Protein AF-A0A524H0G0-F1 (afdb_monomer_lite)

Secondary structure (DSSP, 8-state):
-----------------------------------S--------HHHHHHHHHHHHHSHHHHHHHHHHHHHHHHHHHHHHHHHHHHH----SSS-TTT-----EEETTTEEE--PPPHHHHHHHHHSTTS-S----EE--TTT-EEEE-SSSS-EEEE--EE-TTHHHHHT---SSS----TTSSSTT----------

Foldseek 3Di:
DDYDDDDDDDDDDDDDDDDDDDDPPPPPPPPDDDDDDDDDDPCPPVNVVVVVVVCVVVVVVNVVVVVVVCCVVVVVVVVVVVCCCPVVPPPPFPCSVQDDQDFDQDPVPGTDNDDDDPVNLVVVVVPPDPHPDDWDKDADPPPQWDWDDDPDDTDTDRDMDIAQCVCVSRVHADPDDGGGHNQCRDVPHDDDDDDDDD

Sequence (198 aa):
MIRSPSSRSRSCCSRSPSSRAGCRLVARRRWIRSRRSAVSSPMSSQSIRLAVRSLARARGFTVVALATLALGIGASTAMFTVVRAVLLRELPFDRPAELVQVGHEHAERGPVFGAFSPQDFDDVRASTGKFSSLSAYFYMPGLGLRNLTGLGAPLSVSAVMADGQLFGTLGVSAVQGRTFDATDDVLGANQVVVLSDG

Structure (mmCIF, N/CA/C/O backbone):
data_AF-A0A524H0G0-F1
#
_entry.id   AF-A0A524H0G0-F1
#
loop_
_atom_site.group_PDB
_atom_site.id
_atom_site.type_symbol
_atom_site.label_atom_id
_atom_site.label_alt_id
_atom_site.label_comp_id
_atom_site.label_asym_id
_atom_site.label_entity_id
_atom_site.label_seq_id
_atom_site.pdbx_PDB_ins_code
_atom_site.Cartn_x
_atom_site.Cartn_y
_atom_site.Cartn_z
_atom_site.occupancy
_atom_site.B_iso_or_equiv
_atom_site.auth_seq_id
_atom_site.auth_comp_id
_atom_site.auth_asym_id
_atom_site.auth_atom_id
_atom_site.pdbx_PDB_model_num
ATOM 1 N N . MET A 1 1 ? 32.419 36.453 79.523 1.00 35.25 1 MET A N 1
ATOM 2 C CA . MET A 1 1 ? 32.572 36.831 80.944 1.00 35.25 1 MET A CA 1
ATOM 3 C C . MET A 1 1 ? 31.635 38.003 81.221 1.00 35.25 1 MET A C 1
ATOM 5 O O . MET A 1 1 ? 31.690 38.961 80.472 1.00 35.25 1 MET A O 1
ATOM 9 N N . ILE A 1 2 ? 30.835 37.907 82.293 1.00 34.47 2 ILE A N 1
ATOM 10 C CA . ILE A 1 2 ? 30.323 39.034 83.105 1.00 34.47 2 ILE A CA 1
ATOM 11 C C . ILE A 1 2 ? 28.979 39.700 82.689 1.00 34.47 2 ILE A C 1
ATOM 13 O O . ILE A 1 2 ? 28.927 40.612 81.880 1.00 34.47 2 ILE A O 1
ATOM 17 N N . ARG A 1 3 ? 27.932 39.244 83.411 1.00 28.11 3 ARG A N 1
ATOM 18 C CA . ARG A 1 3 ? 26.862 39.969 84.155 1.00 28.11 3 ARG A CA 1
ATOM 19 C C . ARG A 1 3 ? 25.751 40.774 83.431 1.00 28.11 3 ARG A C 1
ATOM 21 O O . ARG A 1 3 ? 26.013 41.851 82.934 1.00 28.11 3 ARG A O 1
ATOM 28 N N . SER A 1 4 ? 24.502 40.288 83.608 1.00 34.25 4 SER A N 1
ATOM 29 C CA . SER A 1 4 ? 23.432 40.811 84.519 1.00 34.25 4 SER A CA 1
ATOM 30 C C . SER A 1 4 ? 22.904 42.263 84.334 1.00 34.25 4 SER A C 1
ATOM 32 O O . SER A 1 4 ? 23.661 43.109 83.884 1.00 34.25 4 SER A O 1
ATOM 34 N N . PRO A 1 5 ? 21.768 42.681 84.951 1.00 50.09 5 PRO A N 1
ATOM 35 C CA . PRO A 1 5 ? 20.371 42.195 84.945 1.00 50.09 5 PRO A CA 1
ATOM 36 C C . PRO A 1 5 ? 19.349 43.374 84.814 1.00 50.09 5 PRO A C 1
ATOM 38 O O . PRO A 1 5 ? 19.720 44.498 84.488 1.00 50.09 5 PRO A O 1
ATOM 41 N N . SER A 1 6 ? 18.088 43.136 85.228 1.00 36.41 6 SER A N 1
ATOM 42 C CA . SER A 1 6 ? 17.002 44.099 85.547 1.00 36.41 6 SER A CA 1
ATOM 43 C C . SER A 1 6 ? 16.074 44.415 84.360 1.00 36.41 6 SER A C 1
ATOM 45 O O . SER A 1 6 ? 16.514 44.439 83.225 1.00 36.41 6 SER A O 1
ATOM 47 N N . SER A 1 7 ? 14.769 44.661 84.476 1.00 36.44 7 SER A N 1
ATOM 48 C CA . SER A 1 7 ? 13.779 44.712 85.561 1.00 36.44 7 SER A CA 1
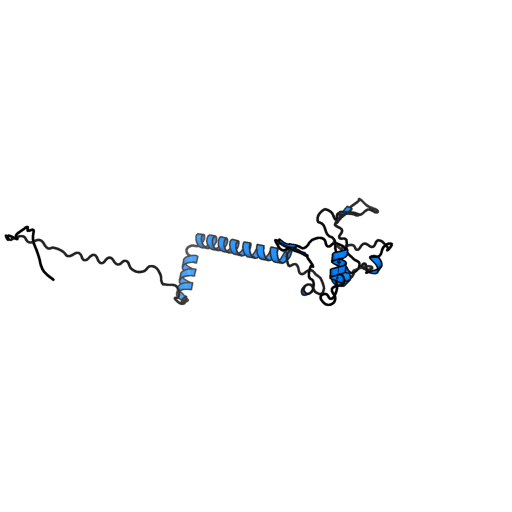ATOM 49 C C . SER A 1 7 ? 12.382 44.795 84.904 1.00 36.44 7 SER A C 1
ATOM 51 O O . SER A 1 7 ? 12.296 45.169 83.736 1.00 36.44 7 SER A O 1
ATOM 53 N N . ARG A 1 8 ? 11.319 44.528 85.687 1.00 42.81 8 ARG A N 1
ATOM 54 C CA . ARG A 1 8 ? 9.870 44.861 85.526 1.00 42.81 8 ARG A CA 1
ATOM 55 C C . ARG A 1 8 ? 9.020 43.599 85.683 1.00 42.81 8 ARG A C 1
ATOM 57 O O . ARG A 1 8 ? 8.963 42.775 84.786 1.00 42.81 8 ARG A O 1
ATOM 64 N N . SER A 1 9 ? 8.562 43.268 86.888 1.00 38.09 9 SER A N 1
ATOM 65 C CA . SER A 1 9 ? 7.555 43.936 87.738 1.00 38.09 9 SER A CA 1
ATOM 66 C C . SER A 1 9 ? 6.122 43.784 87.229 1.00 38.09 9 SER A C 1
ATOM 68 O O . SER A 1 9 ? 5.862 43.870 86.032 1.00 38.09 9 SER A O 1
ATOM 70 N N . ARG A 1 10 ? 5.223 43.670 88.220 1.00 43.88 10 ARG A N 1
ATOM 71 C CA . ARG A 1 10 ? 3.761 43.491 88.183 1.00 43.88 10 ARG A CA 1
ATOM 72 C C . ARG A 1 10 ? 3.346 42.013 88.156 1.00 43.88 10 ARG A C 1
ATOM 74 O O . ARG A 1 10 ? 3.733 41.273 87.272 1.00 43.88 10 ARG A O 1
ATOM 81 N N . SER A 1 11 ? 2.558 41.504 89.093 1.00 47.56 11 SER A N 1
ATOM 82 C CA . SER A 1 11 ? 1.946 42.095 90.287 1.00 47.56 11 SER A CA 1
ATOM 83 C C . SER A 1 11 ? 1.290 40.964 91.075 1.00 47.56 11 SER A C 1
ATOM 85 O O . SER A 1 11 ? 0.859 39.966 90.504 1.00 47.56 11 SER A O 1
ATOM 87 N N . CYS A 1 12 ? 1.263 41.154 92.389 1.00 38.75 12 CYS A N 1
ATOM 88 C CA . CYS A 1 12 ? 0.825 40.237 93.422 1.00 38.75 12 CYS A CA 1
ATOM 89 C C . CYS A 1 12 ? -0.518 39.540 93.172 1.00 38.75 12 CYS A C 1
ATOM 91 O O . CYS A 1 12 ? -1.537 40.177 92.919 1.00 38.75 12 CYS A O 1
ATOM 93 N N . CYS A 1 13 ? -0.506 38.235 93.443 1.00 37.25 13 CYS A N 1
ATOM 94 C CA . CYS A 1 13 ? -1.612 37.526 94.069 1.00 37.25 13 CYS A CA 1
ATOM 95 C C . CYS A 1 13 ? -2.040 38.232 95.365 1.00 37.25 13 CYS A C 1
ATOM 97 O O . CYS A 1 13 ? -1.218 38.421 96.263 1.00 37.25 13 CYS A O 1
ATOM 99 N N . SER A 1 14 ? -3.335 38.488 95.531 1.00 44.09 14 SER A N 1
ATOM 100 C CA . SER A 1 14 ? -3.953 38.514 96.855 1.00 44.09 14 SER A CA 1
ATOM 101 C C . SER A 1 14 ? -5.260 37.724 96.826 1.00 44.09 14 SER A C 1
ATOM 103 O O . SER A 1 14 ? -6.068 37.794 95.905 1.00 44.09 14 SER A O 1
ATOM 105 N N . ARG A 1 15 ? -5.358 36.854 97.827 1.00 38.69 15 ARG A N 1
ATOM 106 C CA . ARG A 1 15 ? -6.384 35.843 98.069 1.00 38.69 15 ARG A CA 1
ATOM 107 C C . ARG A 1 15 ? -7.693 36.478 98.530 1.00 38.69 15 ARG A C 1
ATOM 109 O O . ARG A 1 15 ? -7.649 37.371 99.367 1.00 38.69 15 ARG A O 1
ATOM 116 N N . SER A 1 16 ? -8.822 35.892 98.134 1.00 41.72 16 SER A N 1
ATOM 117 C CA . SER A 1 16 ? -10.031 35.781 98.968 1.00 41.72 16 SER A CA 1
ATOM 118 C C . SER A 1 16 ? -11.019 34.767 98.352 1.00 41.72 16 SER A C 1
ATOM 120 O O . SER A 1 16 ? -11.013 34.620 97.130 1.00 41.72 16 SER A O 1
ATOM 122 N N . PRO A 1 17 ? -11.792 34.000 99.152 1.00 50.25 17 PRO A N 1
ATOM 123 C CA . PRO A 1 17 ? -12.311 32.689 98.775 1.00 50.25 17 PRO A CA 1
ATOM 124 C C . PRO A 1 17 ? -13.804 32.695 98.398 1.00 50.25 17 PRO A C 1
ATOM 126 O O . PRO A 1 17 ? -14.506 33.688 98.544 1.00 50.25 17 PRO A O 1
ATOM 129 N N . SER A 1 18 ? -14.290 31.508 98.027 1.00 47.16 18 SER A N 1
ATOM 130 C CA . SER A 1 18 ? -15.696 31.112 97.849 1.00 47.16 18 SER A CA 1
ATOM 131 C C . SER A 1 18 ? -16.312 31.359 96.466 1.00 47.16 18 SER A C 1
ATOM 133 O O . SER A 1 18 ? -16.714 32.452 96.091 1.00 47.16 18 SER A O 1
ATOM 135 N N . SER A 1 19 ? -16.440 30.279 95.698 1.00 43.66 19 SER A N 1
ATOM 136 C CA . SER A 1 19 ? -17.701 29.900 95.049 1.00 43.66 19 SER A CA 1
ATOM 137 C C . SER A 1 19 ? -17.509 28.596 94.280 1.00 43.66 19 SER A C 1
ATOM 139 O O . SER A 1 19 ? -16.564 28.396 93.521 1.00 43.66 19 SER A O 1
ATOM 141 N N . ARG A 1 20 ? -18.419 27.663 94.547 1.00 51.00 20 ARG A N 1
ATOM 142 C CA . ARG A 1 20 ? -18.574 26.406 93.824 1.00 51.00 20 ARG A CA 1
ATOM 143 C C . ARG A 1 20 ? -18.944 26.728 92.376 1.00 51.00 20 ARG A C 1
ATOM 145 O O . ARG A 1 20 ? -20.012 27.279 92.143 1.00 51.00 20 ARG A O 1
ATOM 152 N N . ALA A 1 21 ? -18.123 26.321 91.416 1.00 46.75 21 ALA A N 1
ATOM 153 C CA . ALA A 1 21 ? -18.561 26.143 90.037 1.00 46.75 21 ALA A CA 1
ATOM 154 C C . ALA A 1 21 ? -17.687 25.074 89.379 1.00 46.75 21 ALA A C 1
ATOM 156 O O . ALA A 1 21 ? -16.482 25.243 89.201 1.00 46.75 21 ALA A O 1
ATOM 157 N N . GLY A 1 22 ? -18.303 23.929 89.082 1.00 47.84 22 GLY A N 1
ATOM 158 C CA . GLY A 1 22 ? -17.657 22.798 88.435 1.00 47.84 22 GLY A CA 1
ATOM 159 C C . GLY A 1 22 ? -17.115 23.186 87.066 1.00 47.84 22 GLY A C 1
ATOM 160 O O . GLY A 1 22 ? -17.873 23.409 86.124 1.00 47.84 22 GLY A O 1
ATOM 161 N N . CYS A 1 23 ? -15.792 23.215 86.945 1.00 36.56 23 CYS A N 1
ATOM 162 C CA . CYS A 1 23 ? -15.124 23.354 85.665 1.00 36.56 23 CYS A CA 1
ATOM 163 C C . CYS A 1 23 ? -15.037 21.962 85.021 1.00 36.56 23 CYS A C 1
ATOM 165 O O . CYS A 1 23 ? -14.128 21.177 85.295 1.00 36.56 23 CYS A O 1
ATOM 167 N N . ARG A 1 24 ? -16.044 21.619 84.205 1.00 45.62 24 ARG A N 1
ATOM 168 C CA . ARG A 1 24 ? -16.004 20.448 83.319 1.00 45.62 24 ARG A CA 1
ATOM 169 C C . ARG A 1 24 ? -14.898 20.662 82.285 1.00 45.62 24 ARG A C 1
ATOM 171 O O . ARG A 1 24 ? -15.072 21.413 81.329 1.00 45.62 24 ARG A O 1
ATOM 178 N N . LEU A 1 25 ? -13.779 19.963 82.452 1.00 51.81 25 LEU A N 1
ATOM 179 C CA . LEU A 1 25 ? -12.774 19.773 81.408 1.00 51.81 25 LEU A CA 1
ATOM 180 C C . LEU A 1 25 ? -13.402 18.996 80.240 1.00 51.81 25 LEU A C 1
ATOM 182 O O . LEU A 1 25 ? -13.486 17.770 80.252 1.00 51.81 25 LEU A O 1
ATOM 186 N N . VAL A 1 26 ? -13.860 19.716 79.216 1.00 52.53 26 VAL A N 1
ATOM 187 C CA . VAL A 1 26 ? -14.259 19.128 77.934 1.00 52.53 26 VAL A CA 1
ATOM 188 C C . VAL A 1 26 ? -12.990 18.841 77.134 1.00 52.53 26 VAL A C 1
ATOM 190 O O . VAL A 1 26 ? -12.459 19.699 76.429 1.00 52.53 26 VAL A O 1
ATOM 193 N N . ALA A 1 27 ? -12.492 17.611 77.235 1.00 48.72 27 ALA A N 1
ATOM 194 C CA . ALA A 1 27 ? -11.449 17.103 76.355 1.00 48.72 27 ALA A CA 1
ATOM 195 C C . ALA A 1 27 ? -12.018 16.912 74.935 1.00 48.72 27 ALA A C 1
ATOM 197 O O . ALA A 1 27 ? -12.584 15.869 74.606 1.00 48.72 27 ALA A O 1
ATOM 198 N N . ARG A 1 28 ? -11.867 17.919 74.062 1.00 47.31 28 ARG A N 1
ATOM 199 C CA . ARG A 1 28 ? -12.125 17.780 72.617 1.00 47.31 28 ARG A CA 1
ATOM 200 C C . ARG A 1 28 ? -11.052 16.886 71.992 1.00 47.31 28 ARG A C 1
ATOM 202 O O . ARG A 1 28 ? -10.037 17.366 71.495 1.00 47.31 28 ARG A O 1
ATOM 209 N N . ARG A 1 29 ? -11.288 15.572 71.965 1.00 48.62 29 ARG A N 1
ATOM 210 C CA . ARG A 1 29 ? -10.539 14.648 71.101 1.00 48.62 29 ARG A CA 1
ATOM 211 C C . ARG A 1 29 ? -10.997 14.841 69.655 1.00 48.62 29 ARG A C 1
ATOM 213 O O . ARG A 1 29 ? -11.961 14.234 69.203 1.00 48.62 29 ARG A O 1
ATOM 220 N N . ARG A 1 30 ? -10.302 15.718 68.930 1.00 52.09 30 ARG A N 1
ATOM 221 C CA . ARG A 1 30 ? -10.457 15.904 67.484 1.00 52.09 30 ARG A CA 1
ATOM 222 C C . ARG A 1 30 ? -9.756 14.747 66.765 1.00 52.09 30 ARG A C 1
ATOM 224 O O . ARG A 1 30 ? -8.571 14.820 66.462 1.00 52.09 30 ARG A O 1
ATOM 231 N N . TRP A 1 31 ? -10.490 13.664 66.532 1.00 44.66 31 TRP A N 1
ATOM 232 C CA . TRP A 1 31 ? -10.066 12.564 65.665 1.00 44.66 31 TRP A CA 1
ATOM 233 C C . TRP A 1 31 ? -10.169 13.004 64.200 1.00 44.66 31 TRP A C 1
ATOM 235 O O . TRP A 1 31 ? -11.215 12.888 63.572 1.00 44.66 31 TRP A O 1
ATOM 245 N N . ILE A 1 32 ? -9.078 13.541 63.655 1.00 60.28 32 ILE A N 1
ATOM 246 C CA . ILE A 1 32 ? -8.874 13.657 62.207 1.00 60.28 32 ILE A CA 1
ATOM 247 C C . ILE A 1 32 ? -7.696 12.743 61.883 1.00 60.28 32 ILE A C 1
ATOM 249 O O . ILE A 1 32 ? -6.541 13.133 62.038 1.00 60.28 32 ILE A O 1
ATOM 253 N N . ARG A 1 33 ? -7.979 11.502 61.473 1.00 52.56 33 ARG A N 1
ATOM 254 C CA . ARG A 1 33 ? -6.968 10.629 60.872 1.00 52.56 33 ARG A CA 1
ATOM 255 C C . ARG A 1 33 ? -7.569 9.768 59.761 1.00 52.56 33 ARG A C 1
ATOM 257 O O . ARG A 1 33 ? -8.658 9.226 59.899 1.00 52.56 33 ARG A O 1
ATOM 264 N N . SER A 1 34 ? -6.776 9.687 58.693 1.00 50.78 34 SER A N 1
ATOM 265 C CA . SER A 1 34 ? -6.790 8.775 57.542 1.00 50.78 34 SER A CA 1
ATOM 266 C C . SER A 1 34 ? -7.870 8.951 56.470 1.00 50.78 34 SER A C 1
ATOM 268 O O . SER A 1 34 ? -8.865 8.239 56.419 1.00 50.78 34 SER A O 1
ATOM 270 N N . ARG A 1 35 ? -7.549 9.811 55.493 1.00 58.91 35 ARG A N 1
ATOM 271 C CA . ARG A 1 35 ? -7.676 9.438 54.078 1.00 58.91 35 ARG A CA 1
ATOM 272 C C . ARG A 1 35 ? -6.387 8.722 53.650 1.00 58.91 35 ARG A C 1
ATOM 274 O O . ARG A 1 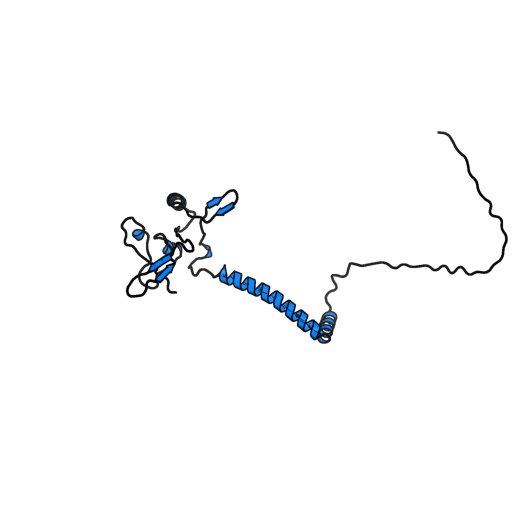35 ? -5.311 9.149 54.058 1.00 58.91 35 ARG A O 1
ATOM 281 N N . ARG A 1 36 ? -6.545 7.752 52.742 1.00 55.25 36 ARG A N 1
ATOM 282 C CA . ARG A 1 36 ? -5.527 7.072 51.907 1.00 55.25 36 ARG A CA 1
ATOM 283 C C . ARG A 1 36 ? -4.765 5.901 52.543 1.00 55.25 36 ARG A C 1
ATOM 285 O O . ARG A 1 36 ? -3.600 6.049 52.875 1.00 55.25 36 ARG A O 1
ATOM 292 N N . SER A 1 37 ? -5.401 4.729 52.558 1.00 54.38 37 SER A N 1
ATOM 293 C CA . SER A 1 37 ? -4.774 3.448 52.172 1.00 54.38 37 SER A CA 1
ATOM 294 C C . SER A 1 37 ? -5.779 2.297 52.318 1.00 54.38 37 SER A C 1
ATOM 296 O O . SER A 1 37 ? -5.916 1.702 53.377 1.00 54.38 37 SER A O 1
ATOM 298 N N . ALA A 1 38 ? -6.504 1.988 51.244 1.00 48.25 38 ALA A N 1
ATOM 299 C CA . ALA A 1 38 ? -7.201 0.708 51.101 1.00 48.25 38 ALA A CA 1
ATOM 300 C C . ALA A 1 38 ? -7.342 0.375 49.609 1.00 48.25 38 ALA A C 1
ATOM 302 O O . ALA A 1 38 ? -8.432 0.341 49.051 1.00 48.25 38 ALA A O 1
ATOM 303 N N . VAL A 1 39 ? -6.202 0.194 48.945 1.00 61.03 39 VAL A N 1
ATOM 304 C CA . VAL A 1 39 ? -6.119 -0.662 47.759 1.00 61.03 39 VAL A CA 1
ATOM 305 C C . VAL A 1 39 ? -5.372 -1.906 48.224 1.00 61.03 39 VAL A C 1
ATOM 307 O O . VAL A 1 39 ? -4.385 -1.776 48.943 1.00 61.03 39 VAL A O 1
ATOM 310 N N . SER A 1 40 ? -5.864 -3.078 47.831 1.00 59.62 40 SER A N 1
ATOM 311 C CA . SER A 1 40 ? -5.477 -4.431 48.272 1.00 59.62 40 SER A CA 1
ATOM 312 C C . SER A 1 40 ? -6.211 -4.972 49.509 1.00 59.62 40 SER A C 1
ATOM 314 O O . SER A 1 40 ? -5.650 -5.252 50.561 1.00 59.62 40 SER A O 1
ATOM 316 N N . SER A 1 41 ? -7.510 -5.217 49.352 1.00 62.94 41 SER A N 1
ATOM 317 C CA . SER A 1 41 ? -8.119 -6.401 49.966 1.00 62.94 41 SER A CA 1
ATOM 318 C C . SER A 1 41 ? -8.446 -7.361 48.823 1.00 62.94 41 SER A C 1
ATOM 320 O O . SER A 1 41 ? -8.994 -6.894 47.819 1.00 62.94 41 SER A O 1
ATOM 322 N N . PRO A 1 42 ? -8.101 -8.659 48.903 1.00 64.50 42 PRO A N 1
ATOM 323 C CA . PRO A 1 42 ? -8.521 -9.617 47.890 1.00 64.50 42 PRO A CA 1
ATOM 324 C C . PRO A 1 42 ? -10.045 -9.569 47.814 1.00 64.50 42 PRO A C 1
ATOM 326 O O . PRO A 1 42 ? -10.732 -9.610 48.837 1.00 64.50 42 PRO A O 1
ATOM 329 N N . MET A 1 43 ? -10.563 -9.384 46.603 1.00 63.75 43 MET A N 1
ATOM 330 C CA . MET A 1 43 ? -11.981 -9.170 46.357 1.00 63.75 43 MET A CA 1
ATOM 331 C C . MET A 1 43 ? -12.732 -10.441 46.758 1.00 63.75 43 MET A C 1
ATOM 333 O O . MET A 1 43 ? -12.793 -11.408 46.004 1.00 63.75 43 MET A O 1
ATOM 337 N N . SER A 1 44 ? -13.234 -10.479 47.994 1.00 77.50 44 SER A N 1
ATOM 338 C CA . SER A 1 44 ? -13.958 -11.640 48.499 1.00 77.50 44 SER A CA 1
ATOM 339 C C . SER A 1 44 ? -15.205 -11.853 47.641 1.00 77.50 44 SER A C 1
ATOM 341 O O . SER A 1 44 ? -15.877 -10.897 47.244 1.00 77.50 44 SER A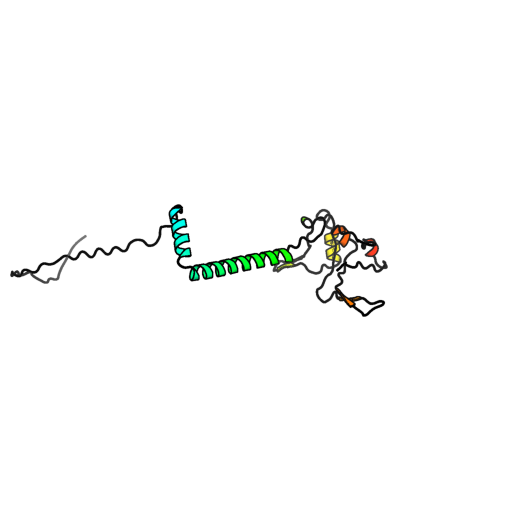 O 1
ATOM 343 N N . SER A 1 45 ? -15.540 -13.110 47.352 1.00 78.25 45 SER A N 1
ATOM 344 C CA . SER A 1 45 ? -16.719 -13.489 46.554 1.00 78.25 45 SER A CA 1
ATOM 345 C C . SER A 1 45 ? -18.021 -12.860 47.075 1.00 78.25 45 SER A C 1
ATOM 347 O O . SER A 1 45 ? -18.941 -12.556 46.313 1.00 78.25 45 SER A O 1
ATOM 349 N N . GLN A 1 46 ? -18.070 -12.587 48.379 1.00 80.94 46 GLN A N 1
ATOM 350 C CA . GLN A 1 46 ? -19.157 -11.887 49.050 1.00 80.94 46 GLN A CA 1
ATOM 351 C C . GLN A 1 46 ? -19.290 -10.426 48.595 1.00 80.94 46 GLN A C 1
ATOM 353 O O . GLN A 1 46 ? -20.409 -9.963 48.374 1.00 80.94 46 GLN A O 1
ATOM 358 N N . SER A 1 47 ? -18.170 -9.731 48.379 1.00 81.75 47 SER A N 1
ATOM 359 C CA . SER A 1 47 ? -18.134 -8.351 47.876 1.00 81.75 47 SER A CA 1
ATOM 360 C C . SER A 1 47 ? -18.662 -8.257 46.441 1.00 81.75 47 SER A C 1
ATOM 362 O O . SER A 1 47 ? -19.452 -7.365 46.135 1.00 81.75 47 SER A O 1
ATOM 364 N N . ILE A 1 48 ? -18.317 -9.227 45.582 1.00 80.81 48 ILE A N 1
ATOM 365 C CA . ILE A 1 48 ? -18.819 -9.313 44.197 1.00 80.81 48 ILE A CA 1
ATOM 366 C C . ILE A 1 48 ? -20.335 -9.553 44.190 1.00 80.81 48 ILE A C 1
ATOM 368 O O . ILE A 1 48 ? -21.072 -8.847 43.503 1.00 80.81 48 ILE A O 1
ATOM 372 N N . ARG A 1 49 ? -20.831 -10.499 45.003 1.00 82.62 49 ARG A N 1
ATOM 373 C CA . ARG A 1 49 ? -22.278 -10.761 45.136 1.00 82.62 49 ARG A CA 1
ATOM 374 C C . ARG A 1 49 ? -23.048 -9.533 45.613 1.00 82.62 49 ARG A C 1
ATOM 376 O O . ARG A 1 49 ? -24.130 -9.253 45.098 1.00 82.62 49 ARG A O 1
ATOM 383 N N . LEU A 1 50 ? -22.506 -8.809 46.592 1.00 79.06 50 LEU A N 1
ATOM 384 C CA . LEU A 1 50 ? -23.112 -7.583 47.111 1.00 79.06 50 LEU A CA 1
ATOM 385 C C . LEU A 1 50 ? -23.156 -6.472 46.054 1.00 79.06 50 LEU A C 1
ATOM 387 O O . LEU A 1 50 ? -24.195 -5.828 45.919 1.00 79.06 50 LEU A O 1
ATOM 391 N N . ALA A 1 51 ? -22.088 -6.300 45.271 1.00 80.62 51 ALA A N 1
ATOM 392 C CA . ALA A 1 51 ? -22.022 -5.323 44.185 1.00 80.62 51 ALA A CA 1
ATOM 393 C C . ALA A 1 51 ? -22.993 -5.648 43.035 1.00 80.62 51 ALA A C 1
ATOM 395 O O . ALA A 1 51 ? -23.732 -4.782 42.579 1.00 80.62 51 ALA A O 1
ATOM 396 N N . VAL A 1 52 ? -23.079 -6.909 42.604 1.00 82.56 52 VAL A N 1
ATOM 397 C CA . VAL A 1 52 ? -24.045 -7.316 41.564 1.00 82.56 52 VAL A CA 1
ATOM 398 C C . VAL A 1 52 ? -25.482 -7.098 42.042 1.00 82.56 52 VAL A C 1
ATOM 400 O O . VAL A 1 52 ? -26.330 -6.610 41.296 1.00 82.56 52 VAL A O 1
ATOM 403 N N . ARG A 1 53 ? -25.768 -7.405 43.312 1.00 82.06 53 ARG A N 1
ATOM 404 C CA . ARG A 1 53 ? -27.105 -7.230 43.889 1.00 82.06 53 ARG A CA 1
ATOM 405 C C . ARG A 1 53 ? -27.471 -5.757 44.099 1.00 82.06 53 ARG A C 1
ATOM 407 O O . ARG A 1 53 ? -28.654 -5.425 44.019 1.00 82.06 53 ARG A O 1
ATOM 414 N N . SER A 1 54 ? -26.500 -4.875 44.349 1.00 77.31 54 SER A N 1
ATOM 415 C CA . SER A 1 54 ? -26.741 -3.429 44.405 1.00 77.31 54 SER A CA 1
ATOM 416 C C . SER A 1 54 ? -26.991 -2.843 43.011 1.00 77.31 54 SER A C 1
ATOM 418 O O . SER A 1 54 ? -27.948 -2.085 42.854 1.00 77.31 54 SER A O 1
ATOM 420 N N . LEU A 1 55 ? -26.247 -3.279 41.987 1.00 76.12 55 LEU A N 1
ATOM 421 C CA . LEU A 1 55 ? -26.510 -2.935 40.581 1.00 76.12 55 LEU A CA 1
ATOM 422 C C . LEU A 1 55 ? -27.906 -3.408 40.135 1.00 76.12 55 LEU A C 1
ATOM 424 O O . LEU A 1 55 ? -28.671 -2.646 39.551 1.00 76.12 55 LEU A O 1
ATOM 428 N N . ALA A 1 56 ? -28.305 -4.630 40.496 1.00 79.69 56 ALA A N 1
ATOM 429 C CA . ALA A 1 56 ? -29.625 -5.168 40.153 1.00 79.69 56 ALA A CA 1
ATOM 430 C C . ALA A 1 56 ? -30.801 -4.407 40.799 1.00 79.69 56 ALA A C 1
ATOM 432 O O . ALA A 1 56 ? -31.927 -4.493 40.305 1.00 79.69 56 ALA A O 1
ATOM 433 N N . ARG A 1 57 ? -30.562 -3.666 41.892 1.00 82.38 57 ARG A N 1
ATOM 434 C CA . ARG A 1 57 ? -31.565 -2.795 42.528 1.00 82.38 57 ARG A CA 1
ATOM 435 C C . ARG A 1 57 ? -31.671 -1.423 41.857 1.00 82.38 57 ARG A C 1
ATOM 437 O O . ARG A 1 57 ? -32.755 -0.853 41.855 1.00 82.38 57 ARG A O 1
ATOM 444 N N . ALA A 1 58 ? -30.594 -0.917 41.256 1.00 84.00 58 ALA A N 1
ATOM 445 C CA . ALA A 1 58 ? -30.535 0.390 40.595 1.00 84.00 58 ALA A CA 1
ATOM 446 C C . ALA A 1 58 ? -30.582 0.267 39.059 1.00 84.00 58 ALA A C 1
ATOM 448 O O . ALA A 1 58 ? -29.764 0.852 38.348 1.00 84.00 58 ALA A O 1
ATOM 449 N N . ARG A 1 59 ? -31.560 -0.493 38.541 1.00 80.31 59 ARG A N 1
ATOM 450 C CA . ARG A 1 59 ? -31.623 -0.927 37.131 1.00 80.31 59 ARG A CA 1
ATOM 451 C C . ARG A 1 59 ? -31.464 0.205 36.111 1.00 80.31 59 ARG A C 1
ATOM 453 O O . ARG A 1 59 ? -30.725 0.030 35.152 1.00 80.31 59 ARG A O 1
ATOM 460 N N . GLY A 1 60 ? -32.095 1.361 36.329 1.00 86.62 60 GLY A N 1
ATOM 461 C CA . GLY A 1 60 ? -31.990 2.502 35.407 1.00 86.62 60 GLY A CA 1
ATOM 462 C C . GLY A 1 60 ? -30.564 3.050 35.286 1.00 86.62 60 GLY A C 1
ATOM 463 O O . GLY A 1 60 ? -30.048 3.196 34.182 1.00 86.62 60 GLY A O 1
ATOM 464 N N . PHE A 1 61 ? -29.891 3.277 36.418 1.00 88.62 61 PHE A N 1
ATOM 465 C CA . PHE A 1 61 ? -28.504 3.751 36.434 1.00 88.62 61 PHE A CA 1
ATOM 466 C C . PHE A 1 61 ? -27.544 2.714 35.841 1.00 88.62 61 PHE A C 1
ATOM 468 O O . PHE A 1 61 ? -26.670 3.058 35.051 1.00 88.62 61 PHE A O 1
ATOM 475 N N . THR A 1 62 ? -27.729 1.436 36.179 1.00 89.38 62 THR A N 1
ATOM 476 C CA . THR A 1 62 ? -26.891 0.351 35.657 1.00 89.38 62 THR A CA 1
ATOM 477 C C . THR A 1 62 ? -27.022 0.196 34.145 1.00 89.38 62 THR A C 1
ATOM 479 O O . THR A 1 62 ? -26.008 0.011 33.483 1.00 89.38 62 THR A O 1
ATOM 482 N N . VAL A 1 63 ? -28.229 0.320 33.584 1.00 90.88 63 VAL A N 1
ATOM 483 C CA . VAL A 1 63 ? -28.433 0.265 32.127 1.00 90.88 63 VAL A CA 1
ATOM 484 C C . VAL A 1 63 ? -27.708 1.414 31.431 1.00 90.88 63 VAL A C 1
ATOM 486 O O . VAL A 1 63 ? -26.978 1.166 30.478 1.00 90.88 63 VAL A O 1
ATOM 489 N N . VAL A 1 64 ? -27.841 2.648 31.928 1.00 94.00 64 VAL A N 1
ATOM 490 C CA . VAL A 1 64 ? -27.150 3.808 31.337 1.00 94.00 64 VAL A CA 1
ATOM 491 C C . VAL A 1 64 ? -25.631 3.658 31.438 1.00 94.00 64 VAL A C 1
ATOM 493 O O . VAL A 1 64 ? -24.935 3.894 30.457 1.00 94.00 64 VAL A O 1
ATOM 496 N N . ALA A 1 65 ? -25.113 3.220 32.589 1.00 93.31 65 ALA A N 1
ATOM 497 C CA . ALA A 1 65 ? -23.680 3.009 32.793 1.00 93.31 65 ALA A CA 1
ATOM 498 C C . ALA A 1 65 ? -23.108 1.891 31.903 1.00 93.31 65 ALA A C 1
ATOM 500 O O . ALA A 1 65 ? -22.007 2.022 31.373 1.00 93.31 65 ALA A O 1
ATOM 501 N N . LEU A 1 66 ? -23.848 0.794 31.718 1.00 94.19 66 LEU A N 1
ATOM 502 C CA . LEU A 1 66 ? -23.450 -0.276 30.804 1.00 94.19 66 LEU A CA 1
ATOM 503 C C . LEU A 1 66 ? -23.523 0.177 29.348 1.00 94.19 66 LEU A C 1
ATOM 505 O O . LEU A 1 66 ? -22.622 -0.144 28.582 1.00 94.19 66 LEU A O 1
ATOM 509 N N . ALA A 1 67 ? -24.556 0.934 28.973 1.00 95.00 67 ALA A N 1
ATOM 510 C CA . ALA A 1 67 ? -24.704 1.456 27.622 1.00 95.00 67 ALA A CA 1
ATOM 511 C C . ALA A 1 67 ? -23.546 2.391 27.263 1.00 95.00 67 ALA A C 1
ATOM 513 O O . ALA A 1 67 ? -22.931 2.205 26.221 1.00 95.00 67 ALA A O 1
ATOM 514 N N . THR A 1 68 ? -23.189 3.340 28.132 1.00 95.88 68 THR A N 1
ATOM 515 C CA . THR A 1 68 ? -22.056 4.247 27.887 1.00 95.88 68 THR A CA 1
ATOM 516 C C . THR A 1 68 ? -20.722 3.510 27.838 1.00 95.88 68 THR A C 1
ATOM 518 O O . THR A 1 68 ? -19.910 3.790 26.957 1.00 95.88 68 THR A O 1
ATOM 521 N N . LEU A 1 69 ? -20.505 2.532 28.726 1.00 95.56 69 LEU A N 1
ATOM 522 C CA . LEU A 1 69 ? -19.300 1.702 28.708 1.00 95.56 69 LEU A CA 1
ATOM 523 C C . LEU A 1 69 ? -19.205 0.873 27.419 1.00 95.56 69 LEU A C 1
ATOM 525 O O . LEU A 1 69 ? -18.155 0.847 26.782 1.00 95.56 69 LEU A O 1
ATOM 529 N N . ALA A 1 70 ? -20.304 0.236 27.012 1.00 96.19 70 ALA A N 1
ATOM 530 C CA . ALA A 1 70 ? -20.374 -0.544 25.782 1.00 96.19 70 ALA A CA 1
ATOM 531 C C . ALA A 1 70 ? -20.140 0.329 24.543 1.00 96.19 70 ALA A C 1
ATOM 533 O O . ALA A 1 70 ? -19.421 -0.087 23.641 1.00 96.19 70 ALA A O 1
ATOM 534 N N . LEU A 1 71 ? -20.687 1.549 24.516 1.00 96.12 71 LEU A N 1
ATOM 535 C CA . LEU A 1 71 ? -20.504 2.496 23.414 1.00 96.12 71 LEU A CA 1
ATOM 536 C C . LEU A 1 71 ? -19.054 2.981 23.328 1.00 96.12 71 LEU A C 1
ATOM 538 O O . LEU A 1 71 ? -18.496 3.026 22.239 1.00 96.12 71 LEU A O 1
ATOM 542 N N . GLY A 1 72 ? -18.418 3.278 24.466 1.00 96.19 72 GLY A N 1
ATOM 543 C CA . GLY A 1 72 ? -17.007 3.667 24.508 1.00 96.19 72 GLY A CA 1
ATOM 544 C C . GLY A 1 72 ? -16.080 2.554 24.018 1.00 96.19 72 GLY A C 1
ATOM 545 O O . GLY A 1 72 ? -15.256 2.783 23.136 1.00 96.19 72 GLY A O 1
ATOM 546 N N . ILE A 1 73 ? -16.259 1.333 24.533 1.00 96.31 73 ILE A N 1
ATOM 547 C CA . ILE A 1 73 ? -15.466 0.170 24.110 1.00 96.31 73 ILE A CA 1
ATOM 548 C C . ILE A 1 73 ? -15.727 -0.131 22.631 1.00 96.31 73 ILE A C 1
ATOM 550 O O . ILE A 1 73 ? -14.783 -0.254 21.858 1.00 96.31 73 ILE A O 1
ATOM 554 N N . GLY A 1 74 ? -16.996 -0.184 22.223 1.00 94.88 74 GLY A N 1
ATOM 555 C CA . GLY A 1 74 ? -17.396 -0.462 20.847 1.00 94.88 74 GLY A CA 1
ATOM 556 C C . GLY A 1 74 ? -16.850 0.563 19.858 1.00 94.88 74 GLY A C 1
ATOM 557 O O . GLY A 1 74 ? -16.335 0.171 18.818 1.00 94.88 74 GLY A O 1
ATOM 558 N N . ALA A 1 75 ? -16.883 1.855 20.194 1.00 95.38 75 ALA A N 1
ATOM 559 C CA . ALA A 1 75 ? -16.329 2.911 19.351 1.00 95.38 75 ALA A CA 1
ATOM 560 C C . ALA A 1 75 ? -14.806 2.783 19.200 1.00 95.38 75 ALA A C 1
ATOM 562 O O . ALA A 1 75 ? -14.296 2.834 18.081 1.00 95.38 75 ALA A O 1
ATOM 563 N N . SER A 1 76 ? -14.076 2.565 20.300 1.00 93.19 76 SER A N 1
ATOM 564 C CA . SER A 1 76 ? -12.622 2.380 20.247 1.00 93.19 76 SER A CA 1
ATOM 565 C C . SER A 1 76 ? -12.226 1.114 19.483 1.00 93.19 76 SER A C 1
ATOM 567 O O . SER A 1 76 ? -11.314 1.156 18.658 1.00 93.19 76 SER A O 1
ATOM 569 N N . THR A 1 77 ? -12.926 -0.003 19.704 1.00 93.12 77 THR A N 1
ATOM 570 C CA . THR A 1 77 ? -12.689 -1.252 18.969 1.00 93.12 77 THR A CA 1
ATOM 571 C C . THR A 1 77 ? -13.032 -1.095 17.493 1.00 93.12 77 THR A C 1
ATOM 573 O O . THR A 1 77 ? -12.214 -1.464 16.661 1.00 93.12 77 THR A O 1
ATOM 576 N N . ALA A 1 78 ? -14.176 -0.496 17.150 1.00 91.88 78 ALA A N 1
ATOM 577 C CA . ALA A 1 78 ? -14.578 -0.271 15.763 1.00 91.88 78 ALA A CA 1
ATOM 578 C C . ALA A 1 78 ? -13.576 0.615 15.020 1.00 91.88 78 ALA A C 1
ATOM 580 O O . ALA A 1 78 ? -13.190 0.289 13.901 1.00 91.88 78 ALA A O 1
ATOM 581 N N . MET A 1 79 ? -13.094 1.688 15.657 1.00 90.75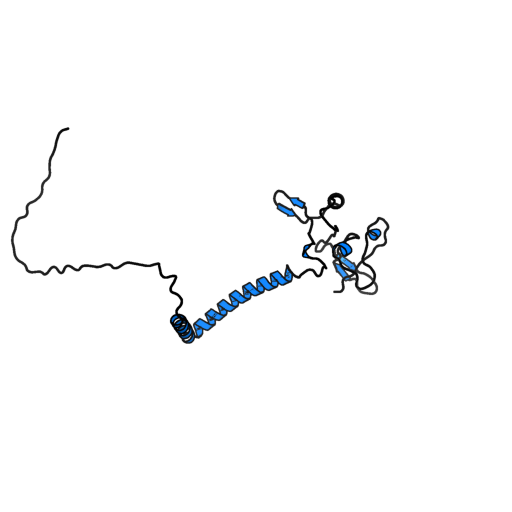 79 MET A N 1
ATOM 582 C CA . MET A 1 79 ? -12.048 2.530 15.082 1.00 90.75 79 MET A CA 1
ATOM 583 C C . MET A 1 79 ? -10.785 1.715 14.796 1.00 90.75 79 MET A C 1
ATOM 585 O O . MET A 1 79 ? -10.260 1.783 13.690 1.00 90.75 79 MET A O 1
ATOM 589 N N . PHE A 1 80 ? -10.326 0.897 15.747 1.00 86.62 80 PHE A N 1
ATOM 590 C CA . PHE A 1 80 ? -9.146 0.059 15.542 1.00 86.62 80 PHE A CA 1
ATOM 591 C C . PHE A 1 80 ? -9.366 -1.025 14.477 1.00 86.62 80 PHE A C 1
ATOM 593 O O . PHE A 1 80 ? -8.465 -1.303 13.691 1.00 86.62 80 PHE A O 1
ATOM 600 N N . THR A 1 81 ? -10.563 -1.609 14.398 1.00 86.81 81 THR A N 1
ATOM 601 C CA . THR A 1 81 ? -10.933 -2.569 13.352 1.00 86.81 81 THR A CA 1
ATOM 602 C C . THR A 1 81 ? -10.916 -1.919 11.975 1.00 86.81 81 THR A C 1
ATOM 604 O O . THR A 1 81 ? -10.346 -2.501 11.060 1.00 86.81 81 THR A O 1
ATOM 607 N N . VAL A 1 82 ? -11.480 -0.717 11.821 1.00 85.06 82 VAL A N 1
ATOM 608 C CA . VAL A 1 82 ? -11.456 0.031 10.554 1.00 85.06 82 VAL A CA 1
ATOM 609 C C . VAL A 1 82 ? -10.029 0.415 10.189 1.00 85.06 82 VAL A C 1
ATOM 611 O O . VAL A 1 82 ? -9.603 0.163 9.070 1.00 85.06 82 VAL A O 1
ATOM 614 N N . VAL A 1 83 ? -9.263 0.961 11.134 1.00 83.88 83 VAL A N 1
ATOM 615 C CA . VAL A 1 83 ? -7.845 1.292 10.937 1.00 83.88 83 VAL A CA 1
ATOM 616 C C . VAL A 1 83 ? -7.083 0.055 10.478 1.00 83.88 83 VAL A C 1
ATOM 618 O O . VAL A 1 83 ? -6.409 0.107 9.461 1.00 83.88 83 VAL A O 1
ATOM 621 N N . ARG A 1 84 ? -7.244 -1.085 11.150 1.00 76.81 84 ARG A N 1
ATOM 622 C CA . ARG A 1 84 ? -6.585 -2.331 10.756 1.00 76.81 84 ARG A CA 1
ATOM 623 C C . ARG A 1 84 ? -7.073 -2.845 9.400 1.00 76.81 84 ARG A C 1
ATOM 625 O O . ARG A 1 84 ? -6.260 -3.298 8.613 1.00 76.81 84 ARG A O 1
ATOM 632 N N . ALA A 1 85 ? -8.363 -2.754 9.100 1.00 74.00 85 ALA A N 1
ATOM 633 C CA . ALA A 1 85 ? -8.918 -3.212 7.829 1.00 74.00 85 ALA A CA 1
ATOM 634 C C . ALA A 1 85 ? -8.530 -2.316 6.641 1.00 74.00 85 ALA A C 1
ATOM 636 O O . ALA A 1 85 ? -8.451 -2.806 5.522 1.00 74.00 85 ALA A O 1
ATOM 637 N N . VAL A 1 86 ? -8.303 -1.020 6.869 1.00 70.62 86 VAL A N 1
ATOM 638 C CA . VAL A 1 86 ? -7.963 -0.048 5.818 1.00 70.62 86 VAL A CA 1
ATOM 639 C C . VAL A 1 86 ? -6.450 0.103 5.660 1.00 70.62 86 VAL A C 1
ATOM 641 O O . VAL A 1 86 ? -5.967 0.117 4.534 1.00 70.62 86 VAL A O 1
ATOM 644 N N . LEU A 1 87 ? -5.692 0.193 6.759 1.00 63.47 87 LEU A N 1
ATOM 645 C CA . LEU A 1 87 ? -4.229 0.339 6.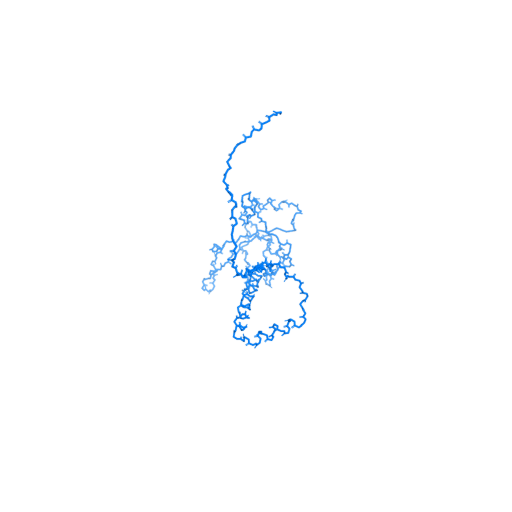728 1.00 63.47 87 LEU A CA 1
ATOM 646 C C . LEU A 1 87 ? -3.485 -0.997 6.651 1.00 63.47 87 LEU A C 1
ATOM 648 O O . LEU A 1 87 ? -2.383 -1.028 6.118 1.00 63.47 87 LEU A O 1
ATOM 652 N N . LEU A 1 88 ? -4.051 -2.083 7.188 1.00 58.06 88 LEU A N 1
ATOM 653 C CA . LEU A 1 88 ? -3.442 -3.421 7.187 1.00 58.06 88 LEU A CA 1
ATOM 654 C C . LEU A 1 88 ? -4.317 -4.453 6.470 1.00 58.06 88 LEU A C 1
ATOM 656 O O . LEU A 1 88 ? -4.326 -5.624 6.856 1.00 58.06 88 LEU A O 1
ATOM 660 N N . ARG A 1 89 ? -5.054 -4.060 5.423 1.00 53.12 89 ARG A N 1
ATOM 661 C CA . ARG A 1 89 ? -5.491 -5.065 4.448 1.00 53.12 89 ARG A CA 1
ATOM 662 C C . ARG A 1 89 ? -4.208 -5.698 3.929 1.00 53.12 89 ARG A C 1
ATOM 664 O O . ARG A 1 89 ? -3.438 -5.000 3.278 1.00 53.12 89 ARG A O 1
ATOM 671 N N . GLU A 1 90 ? -3.948 -6.949 4.310 1.00 54.53 90 GLU A N 1
ATOM 672 C CA . GLU A 1 90 ? -2.812 -7.725 3.817 1.00 54.53 90 GLU A CA 1
ATOM 673 C C . GLU A 1 90 ? -2.834 -7.580 2.301 1.00 54.53 90 GLU A C 1
ATOM 675 O O . GLU A 1 90 ? -3.785 -8.019 1.648 1.00 54.53 90 GLU A O 1
ATOM 680 N N . LEU A 1 91 ? -1.876 -6.821 1.763 1.00 56.03 91 LEU A N 1
ATOM 681 C CA . LEU A 1 91 ? -1.798 -6.644 0.328 1.00 56.03 91 LEU A CA 1
ATOM 682 C C . LEU A 1 91 ? -1.608 -8.064 -0.220 1.00 56.03 91 LEU A C 1
ATOM 684 O O . LEU A 1 91 ? -0.700 -8.744 0.267 1.00 56.03 91 LEU A O 1
ATOM 688 N N . PRO A 1 92 ? -2.488 -8.547 -1.117 1.00 61.75 92 PRO A N 1
ATOM 689 C CA . PRO A 1 92 ? -2.508 -9.931 -1.585 1.00 61.75 92 PRO A CA 1
ATOM 690 C C . PRO A 1 92 ? -1.332 -10.174 -2.539 1.00 61.75 92 PRO A C 1
ATOM 692 O O . PRO A 1 92 ? -1.501 -10.400 -3.732 1.00 61.75 92 PRO A O 1
ATOM 695 N N . PHE A 1 93 ? -0.129 -10.050 -2.000 1.00 65.62 93 PHE A N 1
ATOM 696 C CA . PHE A 1 93 ? 1.144 -10.295 -2.645 1.00 65.62 93 PHE A CA 1
ATOM 697 C C . PHE A 1 93 ? 1.760 -11.516 -1.977 1.00 65.62 93 PHE A C 1
ATOM 699 O O . PHE A 1 93 ? 1.545 -11.743 -0.787 1.00 65.62 93 PHE A O 1
ATOM 706 N N . ASP A 1 94 ? 2.540 -12.294 -2.720 1.00 64.69 94 ASP A N 1
ATOM 707 C CA . ASP A 1 94 ? 3.067 -13.571 -2.229 1.00 64.69 94 ASP A CA 1
ATOM 708 C C . ASP A 1 94 ? 3.931 -13.416 -0.965 1.00 64.69 94 ASP A C 1
ATOM 710 O O . ASP A 1 94 ? 3.995 -14.325 -0.135 1.00 64.69 94 ASP A O 1
ATOM 714 N N . ARG A 1 95 ? 4.610 -12.264 -0.811 1.00 71.81 95 ARG A N 1
ATOM 715 C CA . ARG A 1 95 ? 5.554 -11.984 0.287 1.00 71.81 95 ARG A CA 1
ATOM 716 C C . ARG A 1 95 ? 5.490 -10.528 0.781 1.00 71.81 95 ARG A C 1
ATOM 718 O O . ARG A 1 95 ? 6.437 -9.766 0.591 1.00 71.81 95 ARG A O 1
ATOM 725 N N . PRO A 1 96 ? 4.416 -10.114 1.478 1.00 72.44 96 PRO A N 1
ATOM 726 C CA . PRO A 1 96 ? 4.235 -8.720 1.888 1.00 72.44 96 PRO A CA 1
ATOM 727 C C . PRO A 1 96 ? 5.259 -8.266 2.939 1.00 72.44 96 PRO A C 1
ATOM 729 O O . PRO A 1 96 ? 5.555 -7.081 3.028 1.00 72.44 96 PRO A O 1
ATOM 732 N N . ALA A 1 97 ? 5.825 -9.196 3.717 1.00 75.44 97 ALA A N 1
ATOM 733 C CA . ALA A 1 97 ? 6.839 -8.898 4.730 1.00 75.44 97 ALA A CA 1
ATOM 734 C C . ALA A 1 97 ? 8.225 -8.560 4.144 1.00 75.44 97 ALA A C 1
ATOM 736 O O . ALA A 1 97 ? 9.058 -8.002 4.854 1.00 75.44 97 ALA A O 1
ATOM 737 N N . GLU A 1 98 ? 8.479 -8.902 2.877 1.00 82.25 98 GLU A N 1
ATOM 738 C CA . GLU A 1 98 ? 9.744 -8.620 2.180 1.00 82.25 98 GLU A CA 1
ATOM 739 C C . GLU A 1 98 ? 9.677 -7.332 1.345 1.00 82.25 98 GLU A C 1
ATOM 741 O O . GLU A 1 98 ? 10.708 -6.825 0.903 1.00 82.25 98 GLU A O 1
ATOM 746 N N . LEU A 1 99 ? 8.476 -6.784 1.139 1.00 83.31 99 LEU A N 1
ATOM 747 C CA . LEU A 1 99 ? 8.276 -5.573 0.355 1.00 83.31 99 LEU A CA 1
ATOM 748 C C . LEU A 1 99 ? 8.574 -4.338 1.200 1.00 83.31 99 LEU A C 1
ATOM 750 O O . LEU A 1 99 ? 7.953 -4.091 2.234 1.00 83.31 99 LEU A O 1
ATOM 754 N N . VAL A 1 100 ? 9.507 -3.526 0.717 1.00 83.56 100 VAL A N 1
ATOM 755 C CA . VAL A 1 100 ? 9.870 -2.249 1.328 1.00 83.56 100 VAL A CA 1
ATOM 756 C C . VAL A 1 100 ? 9.772 -1.142 0.293 1.00 83.56 100 VAL A C 1
ATOM 758 O O . VAL A 1 100 ? 10.178 -1.306 -0.856 1.00 83.56 100 VAL A O 1
ATOM 761 N N . GLN A 1 101 ? 9.230 0.002 0.702 1.00 85.06 101 GLN A N 1
ATOM 762 C CA . GLN A 1 101 ? 9.223 1.193 -0.135 1.00 85.06 101 GLN A CA 1
ATOM 763 C C . GLN A 1 101 ? 10.517 1.971 0.095 1.00 85.06 101 GLN A C 1
ATOM 765 O O . GLN A 1 101 ? 10.845 2.327 1.228 1.00 85.06 101 GLN A O 1
ATOM 770 N N . VAL A 1 102 ? 11.248 2.242 -0.983 1.00 84.12 102 VAL A N 1
ATOM 771 C CA . VAL A 1 102 ? 12.465 3.055 -0.933 1.00 84.12 102 VAL A CA 1
ATOM 772 C C . VAL A 1 102 ? 12.075 4.534 -0.992 1.00 84.12 102 VAL A C 1
ATOM 774 O O . VAL A 1 102 ? 11.226 4.935 -1.786 1.00 84.12 102 VAL A O 1
ATOM 777 N N . GLY A 1 103 ? 12.667 5.339 -0.113 1.00 84.69 103 GLY A N 1
ATOM 778 C CA . GLY A 1 103 ? 12.441 6.779 -0.003 1.00 84.69 103 GLY A CA 1
ATOM 779 C C . GLY A 1 103 ? 13.753 7.524 0.215 1.00 84.69 103 GLY A C 1
ATOM 780 O O . GLY A 1 103 ? 14.787 6.912 0.484 1.00 84.69 103 GLY A O 1
ATOM 781 N N . HIS A 1 104 ? 13.706 8.849 0.125 1.00 81.44 104 HIS A N 1
ATOM 782 C CA . HIS A 1 104 ? 14.838 9.708 0.454 1.00 81.44 104 HIS A CA 1
ATOM 783 C C . HIS A 1 104 ? 14.838 10.034 1.946 1.00 81.44 104 HIS A C 1
ATOM 785 O O . HIS A 1 104 ? 13.792 10.310 2.529 1.00 81.44 104 HIS A O 1
ATOM 791 N N . GLU A 1 105 ? 16.008 10.057 2.573 1.00 80.25 105 GLU A N 1
ATOM 792 C CA . GLU A 1 105 ? 16.146 10.550 3.941 1.00 80.25 105 GLU A CA 1
ATOM 793 C C . GLU A 1 105 ? 16.387 12.063 3.916 1.00 80.25 105 GLU A C 1
ATOM 795 O O . GLU A 1 105 ? 17.411 12.536 3.424 1.00 80.25 105 GLU A O 1
ATOM 800 N N . HIS A 1 106 ? 15.441 12.844 4.442 1.00 78.00 106 HIS A N 1
ATOM 801 C CA . HIS A 1 106 ? 15.630 14.280 4.629 1.00 78.00 106 HIS A CA 1
ATOM 802 C C . HIS A 1 106 ? 16.020 14.571 6.074 1.00 78.00 106 HIS A C 1
ATOM 804 O O . HIS A 1 106 ? 15.259 14.275 6.995 1.00 78.00 106 HIS A O 1
ATOM 810 N N . ALA A 1 107 ? 17.154 15.248 6.263 1.00 75.88 107 ALA A N 1
ATOM 811 C CA . ALA A 1 107 ? 17.724 15.543 7.581 1.00 75.88 107 ALA A CA 1
ATOM 812 C C . ALA A 1 107 ? 16.742 16.212 8.568 1.00 75.88 107 ALA A C 1
ATOM 814 O O . ALA A 1 107 ? 16.806 15.954 9.765 1.00 75.88 107 ALA A O 1
ATOM 815 N N . GLU A 1 108 ? 15.816 17.045 8.081 1.00 80.62 108 GLU A N 1
ATOM 816 C CA . GLU A 1 108 ? 14.850 17.766 8.928 1.00 80.62 108 GLU A CA 1
ATOM 817 C C . GLU A 1 108 ? 13.454 17.128 8.982 1.00 80.62 108 GLU A C 1
ATOM 819 O O . GLU A 1 108 ? 12.688 17.390 9.907 1.00 80.62 108 GLU A O 1
ATOM 824 N N . ARG A 1 109 ? 13.086 16.325 7.975 1.00 74.06 109 ARG A N 1
ATOM 825 C CA . ARG A 1 109 ? 11.714 15.804 7.799 1.00 74.06 109 ARG A CA 1
ATOM 826 C C . ARG A 1 109 ? 11.609 14.289 7.961 1.00 74.06 109 ARG A C 1
ATOM 828 O O . ARG A 1 109 ? 10.499 13.765 7.956 1.00 74.06 109 ARG A O 1
ATOM 835 N N . GLY A 1 110 ? 12.736 13.600 8.133 1.00 76.62 110 GLY A N 1
ATOM 836 C CA . GLY A 1 110 ? 12.791 12.145 8.147 1.00 76.62 110 GLY A CA 1
ATOM 837 C C . GLY A 1 110 ? 12.595 11.550 6.745 1.00 76.62 110 GLY A C 1
ATOM 838 O O . GLY A 1 110 ? 12.876 12.220 5.747 1.00 76.62 110 GLY A O 1
ATOM 839 N N . PRO A 1 111 ? 12.148 10.287 6.643 1.00 74.50 111 PRO A N 1
ATOM 840 C CA . PRO A 1 111 ? 11.962 9.621 5.360 1.00 74.50 111 PRO A CA 1
ATOM 841 C C . PRO A 1 111 ? 10.843 10.284 4.548 1.00 74.50 111 PRO A C 1
ATOM 843 O O . PRO A 1 111 ? 9.709 10.425 5.009 1.00 74.50 111 PRO A O 1
ATOM 846 N N . VAL A 1 112 ? 11.162 10.665 3.315 1.00 75.75 112 VAL A N 1
ATOM 847 C CA . VAL A 1 112 ? 10.226 11.191 2.325 1.00 75.75 112 VAL A CA 1
ATOM 848 C C . VAL A 1 112 ? 10.121 10.192 1.186 1.00 75.75 112 VAL A C 1
ATOM 850 O O . VAL A 1 112 ? 11.073 9.931 0.449 1.00 75.75 112 VAL A O 1
ATOM 853 N N . PHE A 1 113 ? 8.921 9.652 1.023 1.00 73.12 113 PHE A N 1
ATOM 854 C CA . PHE A 1 113 ? 8.560 8.791 -0.094 1.00 73.12 113 PHE A CA 1
ATOM 855 C C . PHE A 1 113 ? 8.134 9.683 -1.266 1.00 73.12 113 PHE A C 1
ATOM 857 O O . PHE A 1 113 ? 6.954 9.977 -1.453 1.00 73.12 113 PHE A O 1
ATOM 864 N N . GLY A 1 114 ? 9.134 10.226 -1.961 1.00 71.44 114 GLY A N 1
ATOM 865 C CA . GLY A 1 114 ? 8.978 11.149 -3.085 1.00 71.44 114 GLY A CA 1
ATOM 866 C C . GLY A 1 114 ? 9.297 10.506 -4.432 1.00 71.44 114 GLY A C 1
ATOM 867 O O . GLY A 1 114 ? 9.669 9.338 -4.509 1.00 71.44 114 GLY A O 1
ATOM 868 N N . ALA A 1 115 ? 9.148 11.288 -5.502 1.00 70.44 115 ALA A N 1
ATOM 869 C CA . ALA A 1 115 ? 9.556 10.864 -6.835 1.00 70.44 115 ALA A CA 1
ATOM 870 C C . ALA A 1 115 ? 11.084 10.733 -6.897 1.00 70.44 115 ALA A C 1
ATOM 872 O O . ALA A 1 115 ? 11.792 11.698 -6.613 1.00 70.44 115 ALA A O 1
ATOM 873 N N . PHE A 1 116 ? 11.564 9.559 -7.298 1.00 81.00 116 PHE A N 1
ATOM 874 C CA . PHE A 1 116 ? 12.965 9.345 -7.644 1.00 81.00 116 PHE A CA 1
ATOM 875 C C . PHE A 1 116 ? 13.234 9.907 -9.039 1.00 81.00 116 PHE A C 1
ATOM 877 O O . PHE A 1 116 ? 12.401 9.766 -9.942 1.00 81.00 116 PHE A O 1
ATOM 884 N N . SER A 1 117 ? 14.400 10.523 -9.234 1.00 83.94 117 SER A N 1
ATOM 885 C CA . SER A 1 117 ? 14.885 10.747 -10.593 1.00 83.94 117 SER A CA 1
ATOM 886 C C . SER A 1 117 ? 15.292 9.400 -11.216 1.00 83.94 117 SER A C 1
ATOM 888 O O . SER A 1 117 ? 15.651 8.472 -10.484 1.00 83.94 117 SER A O 1
ATOM 890 N N . PRO A 1 118 ? 15.273 9.257 -12.554 1.00 81.75 118 PRO A N 1
ATOM 891 C CA . PRO A 1 118 ? 15.752 8.034 -13.203 1.00 81.75 118 PRO A CA 1
ATOM 892 C C . PRO A 1 118 ? 17.188 7.664 -12.796 1.00 81.75 118 PRO A C 1
ATOM 894 O O . PRO A 1 118 ? 17.502 6.490 -12.649 1.00 81.75 118 PRO A O 1
ATOM 897 N N . GLN A 1 119 ? 18.028 8.672 -12.546 1.00 85.25 119 GLN A N 1
ATOM 898 C CA . GLN A 1 119 ? 19.420 8.503 -12.127 1.00 85.25 119 GLN A CA 1
ATOM 899 C C . GLN A 1 119 ? 19.517 7.948 -10.703 1.00 85.25 119 GLN A C 1
ATOM 901 O O . GLN A 1 119 ? 20.226 6.975 -10.476 1.00 85.25 119 GLN A O 1
ATOM 906 N N . ASP A 1 120 ? 18.741 8.494 -9.761 1.00 85.81 120 ASP A N 1
ATOM 907 C CA . ASP A 1 120 ? 18.706 7.969 -8.391 1.00 85.81 120 ASP A CA 1
ATOM 908 C C . ASP A 1 120 ? 18.185 6.525 -8.368 1.00 85.81 120 ASP A C 1
ATOM 910 O O . ASP A 1 120 ? 18.649 5.697 -7.584 1.00 85.81 120 ASP A O 1
ATOM 914 N N . PHE A 1 121 ? 17.217 6.202 -9.233 1.00 85.62 121 PHE A N 1
ATOM 915 C CA . PHE A 1 121 ? 16.734 4.833 -9.381 1.00 85.62 121 PHE A CA 1
ATOM 916 C C . PHE A 1 121 ? 17.832 3.900 -9.903 1.00 85.62 121 PHE A C 1
ATOM 918 O O . PHE A 1 121 ? 17.995 2.807 -9.363 1.00 85.62 121 PHE A O 1
ATOM 925 N N . ASP A 1 122 ? 18.613 4.327 -10.897 1.00 85.94 122 ASP A N 1
ATOM 926 C CA . ASP A 1 122 ? 19.767 3.575 -11.401 1.00 85.94 122 ASP A CA 1
ATOM 927 C C . ASP A 1 122 ? 20.832 3.355 -10.324 1.00 85.94 122 ASP A C 1
ATOM 929 O O . ASP A 1 122 ? 21.335 2.239 -10.188 1.00 85.94 122 ASP A O 1
ATOM 933 N N . ASP A 1 123 ? 21.113 4.364 -9.502 1.00 87.62 123 ASP A N 1
ATOM 934 C CA . ASP A 1 123 ? 22.066 4.263 -8.396 1.00 87.62 123 ASP A CA 1
ATOM 935 C C . ASP A 1 123 ? 21.596 3.264 -7.326 1.00 87.62 123 ASP A C 1
ATOM 937 O O . ASP A 1 123 ? 22.365 2.412 -6.865 1.00 87.62 123 ASP A O 1
ATOM 941 N N . VAL A 1 124 ? 20.310 3.306 -6.955 1.00 86.38 124 VAL A N 1
ATOM 942 C CA . VAL A 1 124 ? 19.721 2.331 -6.021 1.00 86.38 124 VAL A CA 1
ATOM 943 C C . VAL A 1 124 ? 19.720 0.931 -6.636 1.00 86.38 124 VAL A C 1
ATOM 945 O O . VAL A 1 124 ? 20.055 -0.036 -5.951 1.00 86.38 124 VAL A O 1
ATOM 948 N N . ARG A 1 125 ? 19.410 0.804 -7.928 1.00 84.44 125 ARG A N 1
ATOM 949 C CA . ARG A 1 125 ? 19.435 -0.471 -8.660 1.00 84.44 125 ARG A CA 1
ATOM 950 C C . ARG A 1 125 ? 20.843 -1.063 -8.727 1.00 84.44 125 ARG A C 1
ATOM 952 O O . ARG A 1 125 ? 21.008 -2.271 -8.578 1.00 84.44 125 ARG A O 1
ATOM 959 N N . ALA A 1 126 ? 21.856 -0.219 -8.915 1.00 85.62 126 ALA A N 1
ATOM 960 C CA . ALA A 1 126 ? 23.262 -0.608 -8.932 1.00 85.62 126 ALA A CA 1
ATOM 961 C C . ALA A 1 126 ? 23.785 -1.003 -7.540 1.00 85.62 126 ALA A C 1
ATOM 963 O O . ALA A 1 126 ? 24.785 -1.724 -7.435 1.00 85.62 126 ALA A O 1
ATOM 964 N N . SER A 1 127 ? 23.110 -0.577 -6.463 1.00 81.38 127 SER A N 1
ATOM 965 C CA . SER A 1 127 ? 23.461 -0.932 -5.086 1.00 81.38 127 SER A CA 1
ATOM 966 C C . SER A 1 127 ? 23.221 -2.429 -4.813 1.00 81.38 127 SER A C 1
ATOM 968 O O . SER A 1 127 ? 22.177 -2.893 -4.355 1.00 81.38 127 SER A O 1
ATOM 970 N N . THR A 1 128 ? 24.230 -3.225 -5.154 1.00 65.44 128 THR A N 1
ATOM 971 C CA . THR A 1 128 ? 24.137 -4.685 -5.201 1.00 65.44 128 THR A CA 1
ATOM 972 C C . THR A 1 128 ? 24.036 -5.286 -3.793 1.00 65.44 128 THR A C 1
ATOM 974 O O . THR A 1 128 ? 24.785 -4.913 -2.889 1.00 65.44 128 THR A O 1
ATOM 977 N N . GLY A 1 129 ? 23.133 -6.258 -3.614 1.00 71.94 129 GLY A N 1
ATOM 978 C CA . GLY A 1 129 ? 23.088 -7.139 -2.437 1.00 71.94 129 GLY A CA 1
ATOM 979 C C . GLY A 1 129 ? 22.137 -6.734 -1.306 1.00 71.94 129 GLY A C 1
ATOM 980 O O . GLY A 1 129 ? 22.085 -7.436 -0.300 1.00 71.94 129 GLY A O 1
ATOM 981 N N . LYS A 1 130 ? 21.378 -5.638 -1.446 1.00 78.75 130 LYS A N 1
ATOM 982 C CA . LYS A 1 130 ? 20.375 -5.220 -0.443 1.00 78.75 130 LYS A CA 1
ATOM 983 C C . LYS A 1 130 ? 18.948 -5.653 -0.769 1.00 78.75 130 LYS A C 1
ATOM 985 O O . LYS A 1 130 ? 18.153 -5.833 0.148 1.00 78.75 130 LYS A O 1
ATOM 990 N N . PHE A 1 131 ? 18.641 -5.836 -2.051 1.00 83.94 131 PHE A N 1
ATOM 991 C CA . PHE A 1 131 ? 17.305 -6.171 -2.533 1.00 83.94 131 PHE A CA 1
ATOM 992 C C . PHE A 1 131 ? 17.374 -7.365 -3.483 1.00 83.94 131 PHE A C 1
ATOM 994 O O . PHE A 1 131 ? 18.311 -7.482 -4.272 1.00 83.94 131 PHE A O 1
ATOM 1001 N N . SER A 1 132 ? 16.385 -8.255 -3.396 1.00 84.25 132 SER A N 1
ATOM 1002 C CA . SER A 1 132 ? 16.222 -9.379 -4.326 1.00 84.25 132 SER A CA 1
ATOM 1003 C C . SER A 1 132 ? 15.712 -8.918 -5.693 1.00 84.25 132 SER A C 1
ATOM 1005 O O . SER A 1 132 ? 16.074 -9.485 -6.718 1.00 84.25 132 SER A O 1
ATOM 1007 N N . SER A 1 133 ? 14.877 -7.882 -5.694 1.00 85.81 133 SER A N 1
ATOM 1008 C CA . SER A 1 133 ? 14.295 -7.235 -6.865 1.00 85.81 133 SER A CA 1
ATOM 1009 C C . SER A 1 133 ? 13.969 -5.782 -6.517 1.00 85.81 133 SER A C 1
ATOM 1011 O O . SER A 1 133 ? 13.774 -5.449 -5.345 1.00 85.81 133 SER A O 1
ATOM 1013 N N . LEU A 1 134 ? 13.972 -4.909 -7.521 1.00 88.00 134 LEU A N 1
ATOM 1014 C CA . LEU A 1 134 ? 13.674 -3.490 -7.372 1.00 88.00 134 LEU A CA 1
ATOM 1015 C C . LEU A 1 134 ? 12.806 -3.056 -8.548 1.00 88.00 134 LEU A C 1
ATOM 1017 O O . LEU A 1 134 ? 13.144 -3.350 -9.694 1.00 88.00 134 LEU A O 1
ATOM 1021 N N . SER A 1 135 ? 11.725 -2.338 -8.248 1.00 88.94 135 SER A N 1
ATOM 1022 C CA . SER A 1 135 ? 10.818 -1.815 -9.262 1.00 88.94 135 SER A CA 1
ATOM 1023 C C . SER A 1 135 ? 10.381 -0.392 -8.971 1.00 88.94 135 SER A C 1
ATOM 1025 O O . SER A 1 135 ? 10.169 -0.021 -7.814 1.00 88.94 135 SER A O 1
ATOM 1027 N N . ALA A 1 136 ? 10.213 0.387 -10.034 1.00 89.12 136 ALA A N 1
ATOM 1028 C CA . ALA A 1 136 ? 9.669 1.733 -9.988 1.00 89.12 136 ALA A CA 1
ATOM 1029 C C . ALA A 1 136 ? 8.198 1.754 -10.417 1.00 89.12 136 ALA A C 1
ATOM 1031 O O . ALA A 1 136 ? 7.785 1.106 -11.379 1.00 89.12 136 ALA A O 1
ATOM 1032 N N . TYR A 1 137 ? 7.407 2.568 -9.724 1.00 87.88 137 TYR A N 1
ATOM 1033 C CA . TYR A 1 137 ? 6.067 2.936 -10.156 1.00 87.88 137 TYR A CA 1
ATOM 1034 C C . TYR A 1 137 ? 5.828 4.422 -9.901 1.00 87.88 137 TYR A C 1
ATOM 1036 O O . TYR A 1 137 ? 6.379 5.021 -8.977 1.00 87.88 137 TYR A O 1
ATOM 1044 N N . PHE A 1 138 ? 4.973 5.019 -10.719 1.00 84.75 138 PHE A N 1
ATOM 1045 C CA . PHE A 1 138 ? 4.542 6.395 -10.600 1.00 84.75 138 PHE A CA 1
ATOM 1046 C C . PHE A 1 138 ? 3.023 6.436 -10.468 1.00 84.75 138 PHE A C 1
ATOM 1048 O O . PHE A 1 138 ? 2.276 6.157 -11.412 1.00 84.75 138 PHE A O 1
ATOM 1055 N N . TYR A 1 139 ? 2.574 6.814 -9.274 1.00 81.38 139 TYR A N 1
ATOM 1056 C CA . TYR A 1 139 ? 1.177 7.073 -8.969 1.00 81.38 139 TYR A CA 1
ATOM 1057 C C . TYR A 1 139 ? 1.047 8.452 -8.334 1.00 81.38 139 TYR A C 1
ATOM 1059 O O . TYR A 1 139 ? 1.642 8.732 -7.295 1.00 81.38 139 TYR A O 1
ATOM 1067 N N . MET A 1 140 ? 0.236 9.305 -8.953 1.00 73.75 140 MET A N 1
ATOM 1068 C CA . MET A 1 140 ? -0.077 10.624 -8.426 1.00 73.75 140 MET A CA 1
ATOM 1069 C C . MET A 1 140 ? -1.602 10.791 -8.393 1.00 73.75 140 MET A C 1
ATOM 1071 O O . MET A 1 140 ? -2.228 10.835 -9.462 1.00 73.75 140 MET A O 1
ATOM 1075 N N . PRO A 1 141 ? -2.219 10.858 -7.195 1.00 70.81 141 PRO A N 1
ATOM 1076 C CA . PRO A 1 141 ? -3.666 10.979 -7.056 1.00 70.81 141 PRO A CA 1
ATOM 1077 C C . PRO A 1 141 ? -4.210 12.162 -7.865 1.00 70.81 141 PRO A C 1
ATOM 1079 O O . PRO A 1 141 ? -3.724 13.284 -7.742 1.00 70.81 141 PRO A O 1
ATOM 1082 N N . GLY A 1 142 ? -5.202 11.907 -8.719 1.00 70.62 142 GLY A N 1
ATOM 1083 C CA . GLY A 1 142 ? -5.846 12.926 -9.559 1.00 70.62 142 GLY A CA 1
ATOM 1084 C C . GLY A 1 142 ? -5.100 13.311 -10.846 1.00 70.62 142 GLY A C 1
ATOM 1085 O O . GLY A 1 142 ? -5.728 13.857 -11.747 1.00 70.62 142 GLY A O 1
ATOM 1086 N N . LEU A 1 143 ? -3.810 12.982 -10.986 1.00 70.75 143 LEU A N 1
ATOM 1087 C CA . LEU A 1 143 ? -3.009 13.264 -12.194 1.00 70.75 143 LEU A CA 1
ATOM 1088 C C . LEU A 1 143 ? -2.728 12.017 -13.053 1.00 70.75 143 LEU A C 1
ATOM 1090 O O . LEU A 1 143 ? -2.362 12.131 -14.223 1.00 70.75 143 LEU A O 1
ATOM 1094 N N . GLY A 1 144 ? -2.962 10.823 -12.503 1.00 73.56 144 GLY A N 1
ATOM 1095 C CA . GLY A 1 144 ? -2.901 9.547 -13.224 1.00 73.56 144 GLY A CA 1
ATOM 1096 C C . GLY A 1 144 ? -4.136 9.222 -14.072 1.00 73.56 144 GLY A C 1
ATOM 1097 O O . GLY A 1 144 ? -4.251 8.103 -14.561 1.00 73.56 144 GLY A O 1
ATOM 1098 N N . LEU A 1 145 ? -5.083 10.150 -14.245 1.00 81.50 145 LEU A N 1
ATOM 1099 C CA . LEU A 1 145 ? -6.283 9.888 -15.041 1.00 81.50 145 LEU A CA 1
ATOM 1100 C C . LEU A 1 145 ? -5.921 9.731 -16.526 1.00 81.50 145 LEU A C 1
ATOM 1102 O O . LEU A 1 145 ? -5.195 10.542 -17.112 1.00 81.50 145 LEU A O 1
ATOM 1106 N N . ARG A 1 146 ? -6.427 8.664 -17.139 1.00 85.25 146 ARG A N 1
ATOM 1107 C CA . ARG A 1 146 ? -6.311 8.367 -18.567 1.00 85.25 146 ARG A CA 1
ATOM 1108 C C . ARG A 1 146 ? -7.700 8.122 -19.126 1.00 85.25 146 ARG A C 1
ATOM 1110 O O . ARG A 1 146 ? -8.530 7.491 -18.481 1.00 85.25 146 ARG A O 1
ATOM 1117 N N . ASN A 1 147 ? -7.957 8.637 -20.321 1.00 87.00 147 ASN A N 1
ATOM 1118 C CA . ASN A 1 147 ? -9.227 8.407 -20.994 1.00 87.00 147 ASN A CA 1
ATOM 1119 C C . ASN A 1 147 ? -9.119 7.123 -21.807 1.00 87.00 147 ASN A C 1
ATOM 1121 O O . ASN A 1 147 ? -8.409 7.073 -22.811 1.00 87.00 147 ASN A O 1
ATOM 1125 N N . LEU A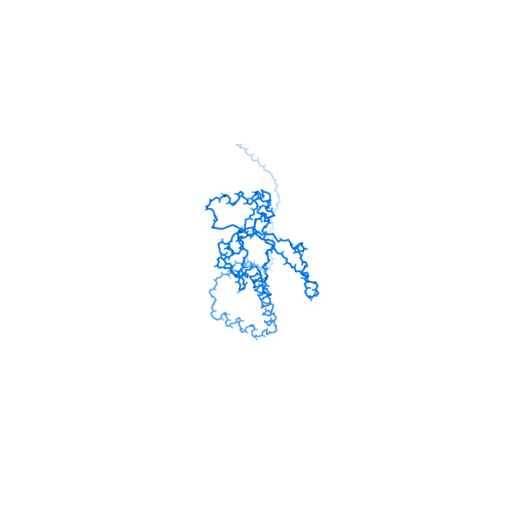 1 148 ? -9.823 6.092 -21.357 1.00 84.81 148 LEU A N 1
ATOM 1126 C CA . LEU A 1 148 ? -10.025 4.875 -22.118 1.00 84.81 148 LEU A CA 1
ATOM 1127 C C . LEU A 1 148 ? -11.077 5.165 -23.191 1.00 84.81 148 LEU A C 1
ATOM 1129 O O . LEU A 1 148 ? -12.191 5.596 -22.888 1.00 84.81 148 LEU A O 1
ATOM 1133 N N . THR A 1 149 ? -10.708 4.964 -24.451 1.00 86.19 149 THR A N 1
ATOM 1134 C CA . THR A 1 149 ? -11.584 5.172 -25.610 1.00 86.19 149 THR A CA 1
ATOM 1135 C C . THR A 1 149 ? -11.654 3.887 -26.429 1.00 86.19 149 THR A C 1
ATOM 1137 O O . THR A 1 149 ? -10.774 3.034 -26.328 1.00 86.19 149 THR A O 1
ATOM 1140 N N . GLY A 1 150 ? -12.729 3.705 -27.195 1.00 84.12 150 GLY A N 1
ATOM 1141 C CA . GLY A 1 150 ? -12.973 2.474 -27.941 1.00 84.12 150 GLY A CA 1
ATOM 1142 C C . GLY A 1 150 ? -14.379 2.450 -28.530 1.00 84.12 150 GLY A C 1
ATOM 1143 O O . GLY A 1 150 ? -14.860 3.461 -29.030 1.00 84.12 150 GLY A O 1
ATOM 1144 N N . LEU A 1 151 ? -15.055 1.304 -28.442 1.00 79.38 151 LEU A N 1
ATOM 1145 C CA . LEU A 1 151 ? -16.390 1.096 -29.022 1.00 79.38 151 LEU A CA 1
ATOM 1146 C C . LEU A 1 151 ? -17.546 1.733 -28.220 1.00 79.38 151 LEU A C 1
ATOM 1148 O O . LEU A 1 151 ? -18.695 1.647 -28.646 1.00 79.38 151 LEU A O 1
ATOM 1152 N N . GLY A 1 152 ? -17.269 2.344 -27.065 1.00 83.56 152 GLY A N 1
ATOM 1153 C CA . GLY A 1 152 ? -18.270 2.922 -26.164 1.00 83.56 152 GLY A CA 1
ATOM 1154 C C . GLY A 1 152 ? -17.957 4.359 -25.744 1.00 83.56 152 GLY A C 1
ATOM 1155 O O . GLY A 1 152 ? -17.059 5.005 -26.286 1.00 83.56 152 GLY A O 1
ATOM 1156 N N . ALA A 1 153 ? -18.704 4.859 -24.756 1.00 85.88 153 ALA A N 1
ATOM 1157 C CA . ALA A 1 153 ? -18.452 6.178 -24.183 1.00 85.88 153 ALA A CA 1
ATOM 1158 C C . ALA A 1 153 ? -17.056 6.230 -23.525 1.00 85.88 153 ALA A C 1
ATOM 1160 O O . ALA A 1 153 ? -16.679 5.269 -22.848 1.00 85.88 153 ALA A O 1
ATOM 1161 N N . PRO A 1 154 ? -16.296 7.330 -23.694 1.00 85.75 154 PRO A N 1
ATOM 1162 C CA . PRO A 1 154 ? -15.007 7.497 -23.035 1.00 85.75 154 PRO A CA 1
ATOM 1163 C C . PRO A 1 154 ? -15.124 7.357 -21.517 1.00 85.75 154 PRO A C 1
ATOM 1165 O O . PRO A 1 154 ? -15.992 7.977 -20.900 1.00 85.75 154 PRO A O 1
ATOM 1168 N N . LEU A 1 155 ? -14.222 6.580 -20.921 1.00 87.00 155 LEU A N 1
ATOM 1169 C CA . LEU A 1 155 ? -14.158 6.376 -19.478 1.00 87.00 155 LEU A CA 1
ATOM 1170 C C . LEU A 1 155 ? -12.834 6.915 -18.940 1.00 87.00 155 LEU A C 1
ATOM 1172 O O . LEU A 1 155 ? -11.765 6.501 -19.385 1.00 87.00 155 LEU A O 1
ATOM 1176 N N . SER A 1 156 ? -12.887 7.818 -17.963 1.00 86.62 156 SER A N 1
ATOM 1177 C CA . SER A 1 156 ? -11.686 8.238 -17.240 1.00 86.62 156 SER A CA 1
ATOM 1178 C C . SER A 1 156 ? -11.324 7.186 -16.195 1.00 86.62 156 SER A C 1
ATOM 1180 O O . SER A 1 156 ? -12.081 6.947 -15.256 1.00 86.62 156 SER A O 1
ATOM 1182 N N . VAL A 1 157 ? -10.158 6.569 -16.360 1.00 86.06 157 VAL A N 1
ATOM 1183 C CA . VAL A 1 157 ? -9.622 5.535 -15.472 1.00 86.06 157 VAL A CA 1
ATOM 1184 C C . VAL A 1 157 ? -8.346 6.024 -14.800 1.00 86.06 157 VAL A C 1
ATOM 1186 O O . VAL A 1 157 ? -7.578 6.789 -15.383 1.00 86.06 157 VAL A O 1
ATOM 1189 N N . SER A 1 158 ? -8.111 5.595 -13.562 1.00 87.00 158 SER A N 1
ATOM 1190 C CA . SER A 1 158 ? -6.840 5.847 -12.885 1.00 87.00 158 SER A CA 1
ATOM 1191 C C . SER A 1 158 ? -5.799 4.856 -13.391 1.00 87.00 158 SER A C 1
ATOM 1193 O O . SER A 1 158 ? -5.979 3.651 -13.241 1.00 87.00 158 SER A O 1
ATOM 1195 N N . ALA A 1 159 ? -4.710 5.360 -13.959 1.00 87.00 159 ALA A N 1
ATOM 1196 C CA . ALA A 1 159 ? -3.587 4.559 -14.416 1.00 87.00 159 ALA A CA 1
ATOM 1197 C C . ALA A 1 159 ? -2.362 4.776 -13.522 1.00 87.00 159 ALA A C 1
ATOM 1199 O O . ALA A 1 159 ? -2.094 5.885 -13.052 1.00 87.00 159 ALA A O 1
ATOM 1200 N N . VAL A 1 160 ? -1.603 3.703 -13.330 1.00 88.56 160 VAL A N 1
ATOM 1201 C CA . VAL A 1 160 ? -0.281 3.720 -12.702 1.00 88.56 160 VAL A CA 1
ATOM 1202 C C . VAL A 1 160 ? 0.729 3.404 -13.794 1.00 88.56 160 VAL A C 1
ATOM 1204 O O . VAL A 1 160 ? 0.548 2.440 -14.535 1.00 88.56 160 VAL A O 1
ATOM 1207 N N . MET A 1 161 ? 1.768 4.227 -13.916 1.00 87.00 161 MET A N 1
ATOM 1208 C CA . MET A 1 161 ? 2.909 3.897 -14.771 1.00 87.00 161 MET A CA 1
ATOM 1209 C C . MET A 1 161 ? 3.894 3.091 -13.941 1.00 87.00 161 MET A C 1
ATOM 1211 O O . MET A 1 161 ? 4.117 3.410 -12.776 1.00 87.00 161 MET A O 1
ATOM 1215 N N . ALA A 1 162 ? 4.453 2.044 -14.517 1.00 89.00 162 ALA A N 1
ATOM 1216 C CA . ALA A 1 162 ? 5.328 1.120 -13.822 1.00 89.00 162 ALA A CA 1
ATOM 1217 C C . ALA A 1 162 ? 6.405 0.624 -14.776 1.00 89.00 162 ALA A C 1
ATOM 1219 O O . ALA A 1 162 ? 6.188 0.614 -15.988 1.00 89.00 162 ALA A O 1
ATOM 1220 N N . ASP A 1 163 ? 7.545 0.241 -14.215 1.00 88.31 163 ASP A N 1
ATOM 1221 C CA . ASP A 1 163 ? 8.613 -0.391 -14.977 1.00 88.31 163 ASP A CA 1
ATOM 1222 C C . ASP A 1 163 ? 8.272 -1.835 -15.355 1.00 88.31 163 ASP A C 1
ATOM 1224 O O . ASP A 1 163 ? 7.352 -2.449 -14.814 1.00 88.31 163 ASP A O 1
ATOM 1228 N N . GLY A 1 164 ? 9.071 -2.408 -16.252 1.00 87.62 164 GLY A N 1
ATOM 1229 C CA . GLY A 1 164 ? 8.897 -3.781 -16.719 1.00 87.62 164 GLY A CA 1
ATOM 1230 C C . GLY A 1 164 ? 9.049 -4.868 -15.642 1.00 87.62 164 GLY A C 1
ATOM 1231 O O . GLY A 1 164 ? 8.785 -6.032 -15.914 1.00 87.62 164 GLY A O 1
ATOM 1232 N N . GLN A 1 165 ? 9.508 -4.550 -14.429 1.00 87.69 165 GLN A N 1
ATOM 1233 C CA . GLN A 1 165 ? 9.784 -5.542 -13.382 1.00 87.69 165 GLN A CA 1
ATOM 1234 C C . GLN A 1 165 ? 8.740 -5.554 -12.261 1.00 87.69 165 GLN A C 1
ATOM 1236 O O . GLN A 1 165 ? 8.734 -6.500 -11.472 1.00 87.69 165 GLN A O 1
ATOM 1241 N N . LEU A 1 166 ? 7.832 -4.571 -12.199 1.00 89.25 166 LEU A N 1
ATOM 1242 C CA . LEU A 1 166 ? 6.906 -4.395 -11.074 1.00 89.25 166 LEU A CA 1
ATOM 1243 C C . LEU A 1 166 ? 6.147 -5.673 -10.701 1.00 89.25 166 LEU A C 1
ATOM 1245 O O . LEU A 1 166 ? 6.112 -6.056 -9.533 1.00 89.25 166 LEU A O 1
ATOM 1249 N N . PHE A 1 167 ? 5.548 -6.349 -11.680 1.00 89.38 167 PHE A N 1
ATOM 1250 C CA . PHE A 1 167 ? 4.765 -7.556 -11.412 1.00 89.38 167 PHE A CA 1
ATOM 1251 C C . PHE A 1 167 ? 5.629 -8.736 -10.958 1.00 89.38 167 PHE A C 1
ATOM 1253 O O . PHE A 1 167 ? 5.209 -9.487 -10.079 1.00 89.38 167 PHE A O 1
ATOM 1260 N N . GLY A 1 168 ? 6.852 -8.854 -11.487 1.00 86.69 168 GLY A N 1
ATOM 1261 C CA . GLY A 1 168 ? 7.830 -9.844 -11.034 1.00 86.69 168 GLY A CA 1
ATOM 1262 C C . GLY A 1 168 ? 8.261 -9.605 -9.586 1.00 86.69 168 GLY A C 1
ATOM 1263 O O . GLY A 1 168 ? 8.286 -10.543 -8.793 1.00 86.69 168 GLY A O 1
ATOM 1264 N N . THR A 1 169 ? 8.506 -8.345 -9.218 1.00 87.62 169 THR A N 1
ATOM 1265 C CA . THR A 1 169 ? 8.841 -7.926 -7.845 1.00 87.62 169 THR A CA 1
ATOM 1266 C C . THR A 1 169 ? 7.692 -8.185 -6.864 1.00 87.62 169 THR A C 1
ATOM 1268 O O . THR A 1 169 ? 7.923 -8.608 -5.733 1.00 87.62 169 THR A O 1
ATOM 1271 N N . LEU A 1 170 ? 6.442 -7.973 -7.290 1.00 86.56 170 LEU A N 1
ATOM 1272 C CA . LEU A 1 170 ? 5.252 -8.239 -6.470 1.00 86.56 170 LEU A CA 1
ATOM 1273 C C . LEU A 1 170 ? 4.856 -9.726 -6.416 1.00 86.56 170 LEU A C 1
ATOM 1275 O O . LEU A 1 170 ? 4.020 -10.095 -5.590 1.00 86.56 170 LEU A O 1
ATOM 1279 N N . GLY A 1 171 ? 5.424 -10.572 -7.283 1.00 85.56 171 GLY A N 1
ATOM 1280 C CA . GLY A 1 171 ? 5.028 -11.977 -7.431 1.00 85.56 171 GLY A CA 1
ATOM 1281 C C . GLY A 1 171 ? 3.648 -12.166 -8.072 1.00 85.56 171 GLY A C 1
ATOM 1282 O O . GLY A 1 171 ? 3.043 -13.224 -7.954 1.00 85.56 171 GLY A O 1
ATOM 1283 N N . VAL A 1 172 ? 3.112 -11.151 -8.753 1.00 85.56 172 VAL A N 1
ATOM 1284 C CA . VAL A 1 172 ? 1.749 -11.196 -9.301 1.00 85.56 172 VAL A CA 1
ATOM 1285 C C . VAL A 1 172 ? 1.783 -11.627 -10.762 1.00 85.56 172 VAL A C 1
ATOM 1287 O O . VAL A 1 172 ? 2.496 -11.051 -11.578 1.00 85.56 172 VAL A O 1
ATOM 1290 N N . SER A 1 173 ? 0.960 -12.617 -11.106 1.00 86.12 173 SER A N 1
ATOM 1291 C CA . SER A 1 173 ? 0.776 -13.083 -12.484 1.00 86.12 173 SER A CA 1
ATOM 1292 C C . SER A 1 173 ? -0.555 -12.604 -13.063 1.00 86.12 173 SER A C 1
ATOM 1294 O O . SER A 1 173 ? -1.546 -12.468 -12.345 1.00 86.12 173 SER A O 1
ATOM 1296 N N . ALA A 1 174 ? -0.597 -12.377 -14.377 1.00 89.06 174 ALA A N 1
ATOM 1297 C CA . ALA A 1 174 ? -1.838 -12.047 -15.070 1.00 89.06 174 ALA A CA 1
ATOM 1298 C C . ALA A 1 174 ? -2.773 -13.267 -15.122 1.00 89.06 174 ALA A C 1
ATOM 1300 O O . ALA A 1 174 ? -2.346 -14.367 -15.468 1.00 89.06 174 ALA A O 1
ATOM 1301 N N . VAL A 1 175 ? -4.063 -13.061 -14.837 1.00 87.31 175 VAL A N 1
ATOM 1302 C CA . VAL A 1 175 ? -5.099 -14.104 -14.987 1.00 87.31 175 VAL A CA 1
ATOM 1303 C C . VAL A 1 175 ? -5.292 -14.470 -16.462 1.00 87.31 175 VAL A C 1
ATOM 1305 O O . VAL A 1 175 ? -5.542 -15.625 -16.799 1.00 87.31 175 VAL A O 1
ATOM 1308 N N . GLN A 1 176 ? -5.148 -13.485 -17.351 1.00 88.69 176 GLN A N 1
ATOM 1309 C CA . GLN A 1 176 ? -5.262 -13.654 -18.793 1.00 88.69 176 GLN A CA 1
ATOM 1310 C C . GLN A 1 176 ? -4.163 -12.863 -19.510 1.00 88.69 176 GLN A C 1
ATOM 1312 O O . GLN A 1 176 ? -3.925 -11.696 -19.205 1.00 88.69 176 GLN A O 1
ATOM 1317 N N . GLY A 1 177 ? -3.519 -13.487 -20.500 1.00 89.50 177 GLY A N 1
ATOM 1318 C CA . GLY A 1 177 ? -2.452 -12.863 -21.285 1.00 89.50 177 GLY A CA 1
ATOM 1319 C C . GLY A 1 177 ? -1.096 -12.901 -20.580 1.00 89.50 177 GLY A C 1
ATOM 1320 O O . GLY A 1 177 ? -0.713 -13.931 -20.029 1.00 89.50 177 GLY A O 1
ATOM 1321 N N . ARG A 1 178 ? -0.358 -11.788 -20.637 1.00 89.81 178 ARG A N 1
ATOM 1322 C CA . ARG A 1 178 ? 0.946 -11.611 -19.981 1.00 89.81 178 ARG A CA 1
ATOM 1323 C C . ARG A 1 178 ? 0.997 -10.275 -19.245 1.00 89.81 178 ARG A C 1
ATOM 1325 O O . ARG A 1 178 ? 0.331 -9.324 -19.653 1.00 89.81 178 ARG A O 1
ATOM 1332 N N . THR A 1 179 ? 1.806 -10.200 -18.196 1.00 89.19 179 THR A N 1
ATOM 1333 C CA . THR A 1 179 ? 2.252 -8.921 -17.631 1.00 89.19 179 THR A CA 1
ATOM 1334 C C . THR A 1 179 ? 3.319 -8.296 -18.533 1.00 89.19 179 THR A C 1
ATOM 1336 O O . THR A 1 179 ? 3.854 -8.975 -19.412 1.00 89.19 179 THR A O 1
ATOM 1339 N N . PHE A 1 180 ? 3.630 -7.015 -18.327 1.00 89.06 180 PHE A N 1
ATOM 1340 C CA . PHE A 1 180 ? 4.822 -6.425 -18.939 1.00 89.06 180 PHE A CA 1
ATOM 1341 C C . PHE A 1 180 ? 6.097 -7.000 -18.309 1.00 89.06 180 PHE A C 1
ATOM 1343 O O . PHE A 1 180 ? 6.079 -7.452 -17.158 1.00 89.06 180 PHE A O 1
ATOM 1350 N N . ASP A 1 181 ? 7.176 -7.004 -19.088 1.00 86.88 181 ASP A N 1
ATOM 1351 C CA . ASP A 1 181 ? 8.508 -7.451 -18.678 1.00 86.88 181 ASP A CA 1
ATOM 1352 C C . ASP A 1 181 ? 9.581 -6.383 -18.991 1.00 86.88 181 ASP A C 1
ATOM 1354 O O . ASP A 1 181 ? 9.286 -5.320 -19.540 1.00 86.88 181 ASP A O 1
ATOM 1358 N N . ALA A 1 182 ? 10.851 -6.636 -18.644 1.00 83.88 182 ALA A N 1
ATOM 1359 C CA . ALA A 1 182 ? 11.943 -5.680 -18.885 1.00 83.88 182 ALA A CA 1
ATOM 1360 C C . ALA A 1 182 ? 12.173 -5.343 -20.373 1.00 83.88 182 ALA A C 1
ATOM 1362 O O . ALA A 1 182 ? 12.807 -4.335 -20.675 1.00 83.88 182 ALA A O 1
ATOM 1363 N N . THR A 1 183 ? 11.685 -6.165 -21.305 1.00 85.44 183 THR A N 1
ATOM 1364 C CA . THR A 1 183 ? 11.782 -5.896 -22.746 1.00 85.44 183 THR A CA 1
ATOM 1365 C C . THR A 1 183 ? 10.744 -4.886 -23.224 1.00 85.44 183 THR A C 1
ATOM 1367 O O . THR A 1 183 ? 10.928 -4.300 -24.287 1.00 85.44 183 THR A O 1
ATOM 1370 N N . ASP A 1 184 ? 9.694 -4.634 -22.439 1.00 85.31 184 ASP A N 1
ATOM 1371 C CA . ASP A 1 184 ? 8.684 -3.618 -22.742 1.00 85.31 184 ASP A CA 1
ATOM 1372 C C . ASP A 1 184 ? 9.105 -2.210 -22.246 1.00 85.31 184 ASP A C 1
ATOM 1374 O O . ASP A 1 184 ? 8.484 -1.217 -22.617 1.00 85.31 184 ASP A O 1
ATOM 1378 N N . ASP A 1 185 ? 10.190 -2.104 -21.464 1.00 82.06 185 ASP A N 1
ATOM 1379 C CA . ASP A 1 185 ? 10.717 -0.852 -20.882 1.00 82.06 185 ASP A CA 1
ATOM 1380 C C . ASP A 1 185 ? 11.908 -0.272 -21.677 1.00 82.06 185 ASP A C 1
ATOM 1382 O O . ASP A 1 185 ? 12.816 0.365 -21.139 1.00 82.06 185 ASP A O 1
ATOM 1386 N N . VAL A 1 186 ? 11.945 -0.529 -22.990 1.00 83.69 186 VAL A N 1
ATOM 1387 C CA . VAL A 1 186 ? 12.968 0.011 -23.901 1.00 83.69 186 VAL A CA 1
ATOM 1388 C C . VAL A 1 186 ? 12.372 1.017 -24.878 1.00 83.69 186 VAL A C 1
ATOM 1390 O O . VAL A 1 186 ? 11.217 0.927 -25.296 1.00 83.69 186 VAL A O 1
ATOM 1393 N N . LEU A 1 187 ? 13.189 1.987 -25.291 1.00 79.75 187 LEU A N 1
ATOM 1394 C CA . LEU A 1 187 ? 12.791 2.970 -26.296 1.00 79.75 187 LEU A CA 1
ATOM 1395 C C . LEU A 1 187 ? 12.379 2.266 -27.598 1.00 79.75 187 LEU A C 1
ATOM 1397 O O . LEU A 1 187 ? 13.173 1.555 -28.209 1.00 79.75 187 LEU A O 1
ATOM 1401 N N . GLY A 1 188 ? 11.138 2.498 -28.029 1.00 81.19 188 GLY A N 1
ATOM 1402 C CA . GLY A 1 188 ? 10.568 1.885 -29.232 1.00 81.19 188 GLY A CA 1
ATOM 1403 C C . GLY A 1 188 ? 9.871 0.540 -29.007 1.00 81.19 188 GLY A C 1
ATOM 1404 O O . GLY A 1 188 ? 9.405 -0.050 -29.980 1.00 81.19 188 GLY A O 1
ATOM 1405 N N . ALA A 1 189 ? 9.766 0.064 -27.761 1.00 84.69 189 ALA A N 1
ATOM 1406 C CA . ALA A 1 189 ? 8.942 -1.091 -27.424 1.00 84.69 189 ALA A CA 1
ATOM 1407 C C . ALA A 1 189 ? 7.446 -0.837 -27.668 1.00 84.69 189 ALA A C 1
ATOM 1409 O O . ALA A 1 189 ? 6.977 0.301 -27.786 1.00 84.69 189 ALA A O 1
ATOM 1410 N N . ASN A 1 190 ? 6.682 -1.928 -27.725 1.00 82.19 190 ASN A N 1
ATOM 1411 C CA . ASN A 1 190 ? 5.232 -1.858 -27.836 1.00 82.19 190 ASN A CA 1
ATOM 1412 C C . ASN A 1 190 ? 4.624 -1.229 -26.577 1.00 82.19 190 ASN A C 1
ATOM 1414 O O . ASN A 1 190 ? 5.031 -1.527 -25.458 1.00 82.19 190 ASN A O 1
ATOM 1418 N N . GLN A 1 191 ? 3.592 -0.404 -26.755 1.00 82.38 191 GLN A N 1
ATOM 1419 C CA . GLN A 1 191 ? 2.828 0.132 -25.630 1.00 82.38 191 GLN A CA 1
ATOM 1420 C C . GLN A 1 191 ? 1.929 -0.966 -25.056 1.00 82.38 191 GLN A C 1
ATOM 1422 O O . GLN A 1 191 ? 0.904 -1.315 -25.644 1.00 82.38 191 GLN A O 1
ATOM 1427 N N . VAL A 1 192 ? 2.326 -1.521 -23.912 1.00 87.00 192 VAL A N 1
ATOM 1428 C CA . VAL A 1 192 ? 1.579 -2.564 -23.202 1.00 87.00 192 VAL A CA 1
ATOM 1429 C C . VAL A 1 192 ? 0.822 -1.947 -22.029 1.00 87.00 192 VAL A C 1
ATOM 1431 O O . VAL A 1 192 ? 1.344 -1.103 -21.306 1.00 87.00 192 VAL A O 1
ATOM 1434 N N . VAL A 1 193 ? -0.424 -2.379 -21.831 1.00 89.06 193 VAL A N 1
ATOM 1435 C CA . VAL A 1 193 ? -1.260 -1.983 -20.692 1.00 89.06 193 VAL A CA 1
ATOM 1436 C C . VAL A 1 193 ? -1.802 -3.240 -20.030 1.00 89.06 193 VAL A C 1
ATOM 1438 O O . VAL A 1 193 ? -2.283 -4.145 -20.710 1.00 89.06 193 VAL A O 1
ATOM 1441 N N . VAL A 1 194 ? -1.750 -3.277 -18.700 1.00 89.44 194 VAL A N 1
ATOM 1442 C CA . VAL A 1 194 ? -2.400 -4.307 -17.884 1.00 89.44 194 VAL A CA 1
ATOM 1443 C C . VAL A 1 194 ? -3.630 -3.692 -17.225 1.00 89.44 194 VAL A C 1
ATOM 1445 O O . VAL A 1 194 ? -3.564 -2.585 -16.691 1.00 89.44 194 VAL A O 1
ATOM 1448 N N . LEU A 1 195 ? -4.757 -4.399 -17.288 1.00 88.62 195 LEU A N 1
ATOM 1449 C CA . LEU A 1 195 ? -6.030 -3.969 -16.711 1.00 88.62 195 LEU A CA 1
ATOM 1450 C C . LEU A 1 195 ? -6.315 -4.759 -15.432 1.00 88.62 195 LEU A C 1
ATOM 1452 O O . LEU A 1 195 ? -6.101 -5.969 -15.391 1.00 88.62 195 LEU A O 1
ATOM 1456 N N . SER A 1 196 ? -6.803 -4.072 -14.401 1.00 84.25 196 SER A N 1
ATOM 1457 C CA . SER A 1 196 ? -7.298 -4.712 -13.183 1.00 84.25 196 SER A CA 1
ATOM 1458 C C . SER A 1 196 ? -8.722 -5.229 -13.385 1.00 84.25 196 SER A C 1
ATOM 1460 O O . SER A 1 196 ? -9.545 -4.535 -13.984 1.00 84.25 196 SER A O 1
ATOM 1462 N N . ASP A 1 197 ? -9.013 -6.403 -12.829 1.00 75.56 197 ASP A N 1
ATOM 1463 C CA . ASP A 1 197 ? -10.385 -6.864 -12.598 1.00 75.56 197 ASP A CA 1
ATOM 1464 C C . ASP A 1 197 ? -10.926 -6.123 -11.357 1.00 75.56 197 ASP A C 1
ATOM 1466 O O . ASP A 1 197 ? -10.185 -5.950 -10.388 1.00 75.56 197 ASP A O 1
ATOM 1470 N N . GLY A 1 198 ? -12.127 -5.549 -11.457 1.00 58.16 198 GLY A N 1
ATOM 1471 C CA . GLY A 1 198 ? -12.622 -4.451 -10.601 1.00 58.16 198 GLY A CA 1
ATOM 1472 C C . GLY A 1 198 ? -12.807 -4.744 -9.112 1.00 58.16 198 GLY A C 1
ATOM 1473 O O . GLY A 1 198 ? -13.031 -5.913 -8.733 1.00 58.16 198 GLY A O 1
#

Radius of gyration: 42.31 Å; chains: 1; bounding box: 65×59×128 Å

pLDDT: mean 74.96, std 16.89, range [28.11, 96.31]